Protein AF-A0A8C1H294-F1 (afdb_monomer)

Radius of gyration: 126.93 Å; Cα contacts (8 Å, |Δi|>4): 0; chains: 1; bounding box: 218×93×350 Å

pLDDT: mean 81.52, std 22.33, range [26.36, 98.56]

InterPro domains:
  IPR000533 Tropomyosin [PF00261] (114-330)
  IPR000533 Tropomyosin [PR00194] (131-148)
  IPR000533 Tropomyosin [PR00194] (167-187)
  IPR000533 Tropomyosin [PR00194] (192-220)
  IPR000533 Tropomyosin [PR00194] (222-245)
  IPR000533 Tropomyosin [PR00194] (278-303)
  IPR000533 Tropomyosin [PS00326] (279-287)

Structure (mmCIF, N/CA/C/O backbone):
data_AF-A0A8C1H294-F1
#
_entry.id   AF-A0A8C1H294-F1
#
loop_
_atom_site.group_PDB
_atom_site.id
_atom_site.type_symbol
_atom_site.label_atom_id
_atom_site.label_alt_id
_atom_site.label_comp_id
_atom_site.label_asym_id
_atom_site.label_entity_id
_atom_site.label_seq_id
_atom_site.pdbx_PDB_ins_code
_atom_site.Cartn_x
_atom_site.Cartn_y
_atom_site.Cartn_z
_atom_site.occupancy
_atom_site.B_iso_or_equiv
_atom_site.auth_seq_id
_atom_site.auth_comp_id
_atom_site.auth_asym_id
_atom_site.auth_atom_id
_atom_site.pdbx_PDB_model_num
ATOM 1 N N . MET A 1 1 ? 23.444 18.769 -118.247 1.00 39.78 1 MET A N 1
ATOM 2 C CA . MET A 1 1 ? 23.878 20.150 -117.943 1.00 39.78 1 MET A CA 1
ATOM 3 C C . MET A 1 1 ? 25.394 20.134 -118.098 1.00 39.78 1 MET A C 1
ATOM 5 O O . MET A 1 1 ? 26.025 19.395 -117.363 1.00 39.78 1 MET A O 1
ATOM 9 N N . ASN A 1 2 ? 25.958 20.568 -119.231 1.00 35.66 2 ASN A N 1
ATOM 10 C CA . ASN A 1 2 ? 26.174 21.970 -119.654 1.00 35.66 2 ASN A CA 1
ATOM 11 C C . ASN A 1 2 ? 27.020 22.736 -118.617 1.00 35.66 2 ASN A C 1
ATOM 13 O O . ASN A 1 2 ? 26.589 22.789 -117.473 1.00 35.66 2 ASN A O 1
ATOM 17 N N . ALA A 1 3 ? 28.141 23.400 -118.927 1.00 35.78 3 ALA A N 1
ATOM 18 C CA . ALA A 1 3 ? 28.995 23.477 -120.134 1.00 35.78 3 ALA A CA 1
ATOM 19 C C . ALA A 1 3 ? 30.398 24.014 -119.681 1.00 35.78 3 ALA A C 1
ATOM 21 O O . ALA A 1 3 ? 30.555 24.270 -118.491 1.00 35.78 3 ALA A O 1
ATOM 22 N N . SER A 1 4 ? 31.479 24.187 -120.460 1.00 37.22 4 SER A N 1
ATOM 23 C CA . SER A 1 4 ? 31.720 24.274 -121.917 1.00 37.22 4 SER A CA 1
ATOM 24 C C . SER A 1 4 ? 33.135 23.752 -122.283 1.00 37.22 4 SER A C 1
ATOM 26 O O . SER A 1 4 ? 33.908 23.379 -121.408 1.00 37.22 4 SER A O 1
ATOM 28 N N . VAL A 1 5 ? 33.498 23.792 -123.573 1.00 38.41 5 VAL A N 1
ATOM 29 C CA . VAL A 1 5 ? 34.863 23.614 -124.134 1.00 38.41 5 VAL A CA 1
ATOM 30 C C . VAL A 1 5 ? 35.252 24.910 -124.887 1.00 38.41 5 VAL A C 1
ATOM 32 O O . VAL A 1 5 ? 34.343 25.638 -125.298 1.00 38.41 5 VAL A O 1
ATOM 35 N N . PRO A 1 6 ? 36.546 25.244 -125.071 1.00 47.75 6 PRO A N 1
ATOM 36 C CA . PRO A 1 6 ? 37.102 25.295 -126.442 1.00 47.75 6 PRO A CA 1
ATOM 37 C C . PRO A 1 6 ? 38.498 24.628 -126.548 1.00 47.75 6 PRO A C 1
ATOM 39 O O . PRO A 1 6 ? 39.377 24.896 -125.740 1.00 47.75 6 PRO A O 1
ATOM 42 N N . ARG A 1 7 ? 38.665 23.645 -127.447 1.00 36.50 7 ARG A N 1
ATOM 43 C CA . ARG A 1 7 ? 39.269 23.748 -128.801 1.00 36.50 7 ARG A CA 1
ATOM 44 C C . ARG A 1 7 ? 40.770 24.069 -128.783 1.00 36.50 7 ARG A C 1
ATOM 46 O O . ARG A 1 7 ? 41.165 25.174 -128.441 1.00 36.50 7 ARG A O 1
ATOM 53 N N . ASP A 1 8 ? 41.630 23.082 -129.017 1.00 30.73 8 ASP A N 1
ATOM 54 C CA . ASP A 1 8 ? 41.978 22.488 -130.329 1.00 30.73 8 ASP A CA 1
ATOM 55 C C . ASP A 1 8 ? 42.815 23.408 -131.222 1.00 30.73 8 ASP A C 1
ATOM 57 O O . ASP A 1 8 ? 42.308 24.363 -131.808 1.00 30.73 8 ASP A O 1
ATOM 61 N N . CYS A 1 9 ? 44.075 23.020 -131.430 1.00 29.44 9 CYS A N 1
ATOM 62 C CA . CYS A 1 9 ? 44.795 23.323 -132.660 1.00 29.44 9 CYS A CA 1
ATOM 63 C C . CYS A 1 9 ? 45.804 22.200 -132.948 1.00 29.44 9 CYS A C 1
ATOM 65 O O . CYS A 1 9 ? 46.951 22.231 -132.511 1.00 29.44 9 CYS A O 1
ATOM 67 N N . CYS A 1 10 ? 45.344 21.175 -133.665 1.00 30.17 10 CYS A N 1
ATOM 68 C CA . CYS A 1 10 ? 46.183 20.124 -134.225 1.00 30.17 10 CYS A CA 1
ATOM 69 C C . CYS A 1 10 ? 45.911 20.073 -135.729 1.00 30.17 10 CYS A C 1
ATOM 71 O O . CYS A 1 10 ? 44.765 19.897 -136.139 1.00 30.17 10 CYS A O 1
ATOM 73 N N . SER A 1 11 ? 46.942 20.234 -136.558 1.00 29.58 11 SER A N 1
ATOM 74 C CA . SER A 1 11 ? 46.853 19.859 -137.969 1.00 29.58 11 SER A CA 1
ATOM 75 C C . SER A 1 11 ? 48.201 19.358 -138.474 1.00 29.58 11 SER A C 1
ATOM 77 O O . SER A 1 11 ? 49.202 20.071 -138.500 1.00 29.58 11 SER A O 1
ATOM 79 N N . THR A 1 12 ? 48.208 18.083 -138.840 1.00 32.59 12 THR A N 1
ATOM 80 C CA . THR A 1 12 ? 49.296 17.372 -139.498 1.00 32.59 12 THR A CA 1
ATOM 81 C C . THR A 1 12 ? 48.926 17.143 -140.961 1.00 32.59 12 THR A C 1
ATOM 83 O O . THR A 1 12 ? 47.833 16.675 -141.264 1.00 32.59 12 THR A O 1
ATOM 86 N N . ALA A 1 13 ? 49.859 17.426 -141.867 1.00 35.56 13 ALA A N 1
ATOM 87 C CA . ALA A 1 13 ? 49.899 16.899 -143.232 1.00 35.56 13 ALA A CA 1
ATOM 88 C C . ALA A 1 13 ? 51.368 17.007 -143.694 1.00 35.56 13 ALA A C 1
ATOM 90 O O . ALA A 1 13 ? 51.954 18.078 -143.598 1.00 35.56 13 ALA A O 1
ATOM 91 N N . THR A 1 14 ? 52.111 15.935 -144.001 1.00 31.23 14 THR A N 1
ATOM 92 C CA . THR A 1 14 ? 52.011 15.085 -145.211 1.00 31.23 14 THR A CA 1
ATOM 93 C C . THR A 1 14 ? 51.901 15.935 -146.486 1.00 31.23 14 THR A C 1
ATOM 95 O O . THR A 1 14 ? 50.998 16.748 -146.599 1.00 31.23 14 THR A O 1
ATOM 98 N N . VAL A 1 15 ? 52.753 15.789 -147.501 1.00 35.81 15 VAL A N 1
ATOM 99 C CA . VAL A 1 15 ? 53.085 14.526 -148.178 1.00 35.81 15 VAL A CA 1
ATOM 100 C C . VAL A 1 15 ? 54.525 14.530 -148.720 1.00 35.81 15 VAL A C 1
ATOM 102 O O . VAL A 1 15 ? 55.085 15.551 -149.100 1.00 35.81 15 VAL A O 1
ATOM 105 N N . SER A 1 16 ? 55.116 13.338 -148.752 1.00 29.33 16 SER A N 1
ATOM 106 C CA . SER A 1 16 ? 56.427 13.020 -149.326 1.00 29.33 16 SER A CA 1
ATOM 107 C C . SER A 1 16 ? 56.510 13.136 -150.860 1.00 29.33 16 SER A C 1
ATOM 109 O O . SER A 1 16 ? 55.492 13.067 -151.537 1.00 29.33 16 SER A O 1
ATOM 111 N N . LYS A 1 17 ? 57.744 12.961 -151.365 1.00 34.59 17 LYS A N 1
ATOM 112 C CA . LYS A 1 17 ? 58.112 12.253 -152.618 1.00 34.59 17 LYS A CA 1
ATOM 113 C C . LYS A 1 17 ? 58.322 13.093 -153.895 1.00 34.59 17 LYS A C 1
ATOM 115 O O . LYS A 1 17 ? 57.384 13.424 -154.602 1.00 34.59 17 LYS A O 1
ATOM 120 N N . SER A 1 18 ? 59.604 13.119 -154.290 1.00 33.53 18 SER A N 1
ATOM 121 C CA . SER A 1 18 ? 60.130 12.761 -155.629 1.00 33.53 18 SER A CA 1
ATOM 122 C C . SER A 1 18 ? 59.826 13.633 -156.861 1.00 33.53 18 SER A C 1
ATOM 124 O O . SER A 1 18 ? 58.728 14.138 -156.993 1.00 33.53 18 SER A O 1
ATOM 126 N N . ARG A 1 19 ? 60.686 13.708 -157.894 1.00 31.67 19 ARG A N 1
ATOM 127 C CA . ARG A 1 19 ? 62.125 13.375 -158.115 1.00 31.67 19 ARG A CA 1
ATOM 128 C C . ARG A 1 19 ? 62.386 13.645 -159.613 1.00 31.67 19 ARG A C 1
ATOM 130 O O . ARG A 1 19 ? 61.582 13.162 -160.402 1.00 31.67 19 ARG A O 1
ATOM 137 N N . LYS A 1 20 ? 63.555 14.201 -159.982 1.00 33.88 20 LYS A N 1
ATOM 138 C CA . LYS A 1 20 ? 63.962 14.552 -161.374 1.00 33.88 20 LYS A CA 1
ATOM 139 C C . LYS A 1 20 ? 63.138 15.735 -161.916 1.00 33.88 20 LYS A C 1
ATOM 141 O O . LYS A 1 20 ? 61.960 15.835 -161.613 1.00 33.88 20 LYS A O 1
ATOM 146 N N . ASP A 1 21 ? 63.728 16.764 -162.506 1.00 34.91 21 ASP A N 1
ATOM 147 C CA . ASP A 1 21 ? 64.564 16.818 -163.715 1.00 34.91 21 ASP A CA 1
ATOM 148 C C . ASP A 1 21 ? 65.593 17.971 -163.569 1.00 34.91 21 ASP A C 1
ATOM 150 O O . ASP A 1 21 ? 65.335 18.898 -162.807 1.00 34.91 21 ASP A O 1
ATOM 154 N N . TYR A 1 22 ? 66.780 18.018 -164.185 1.00 31.09 22 TYR A N 1
ATOM 155 C CA . TYR A 1 22 ? 67.424 17.253 -165.268 1.00 31.09 22 TYR A CA 1
ATOM 156 C C . TYR A 1 22 ? 68.968 17.409 -165.115 1.00 31.09 22 TYR A C 1
ATOM 158 O O . TYR A 1 22 ? 69.381 18.341 -164.438 1.00 31.09 22 TYR A O 1
ATOM 166 N N . GLU A 1 23 ? 69.778 16.524 -165.725 1.00 31.41 23 GLU A N 1
ATOM 167 C CA . GLU A 1 23 ? 71.089 16.783 -166.401 1.00 31.41 23 GLU A CA 1
ATOM 168 C C . GLU A 1 23 ? 72.178 17.738 -165.793 1.00 31.41 23 GLU A C 1
ATOM 170 O O . GLU A 1 23 ? 71.889 18.792 -165.252 1.00 31.41 23 GLU A O 1
ATOM 175 N N . GLN A 1 24 ? 73.504 17.536 -165.906 1.00 32.34 24 GLN A N 1
ATOM 176 C CA . GLN A 1 24 ? 74.365 16.510 -166.528 1.00 32.34 24 GLN A CA 1
ATOM 177 C C . GLN A 1 24 ? 75.837 16.738 -166.069 1.00 32.34 24 GLN A C 1
ATOM 179 O O . GLN A 1 24 ? 76.206 17.854 -165.736 1.00 32.34 24 GLN A O 1
ATOM 184 N N . CYS A 1 25 ? 76.688 15.704 -166.144 1.00 28.92 25 CYS A N 1
ATOM 185 C CA . CYS A 1 25 ? 78.164 15.761 -166.274 1.00 28.92 25 CYS A CA 1
ATOM 186 C C . CYS A 1 25 ? 79.063 16.570 -165.297 1.00 28.92 25 CYS A C 1
ATOM 188 O O . CYS A 1 25 ? 79.191 17.782 -165.369 1.00 28.92 25 CYS A O 1
ATOM 190 N N . LEU A 1 26 ? 79.902 15.804 -164.586 1.00 26.36 26 LEU A N 1
ATOM 191 C CA . LEU A 1 26 ? 81.376 15.806 -164.709 1.00 26.36 26 LEU A CA 1
ATOM 192 C C . LEU A 1 26 ? 82.181 17.130 -164.691 1.00 26.36 26 LEU A C 1
ATOM 194 O O . LEU A 1 26 ? 82.221 17.860 -165.673 1.00 26.36 26 LEU A O 1
ATOM 198 N N . ARG A 1 27 ? 83.114 17.133 -163.725 1.00 28.66 27 ARG A N 1
ATOM 199 C CA . ARG A 1 27 ? 84.502 17.641 -163.786 1.00 28.66 27 ARG A CA 1
ATOM 200 C C . ARG A 1 27 ? 84.770 19.148 -163.627 1.00 28.66 27 ARG A C 1
ATOM 202 O O . ARG A 1 27 ? 84.204 19.994 -164.296 1.00 28.66 27 ARG A O 1
ATOM 209 N N . ASP A 1 28 ? 85.810 19.360 -162.821 1.00 27.86 28 ASP A N 1
ATOM 210 C CA . ASP A 1 28 ? 86.835 20.402 -162.882 1.00 27.86 28 ASP A CA 1
ATOM 211 C C . ASP A 1 28 ? 86.513 21.879 -162.613 1.00 27.86 28 ASP A C 1
ATOM 213 O O . ASP A 1 28 ? 85.604 22.507 -163.140 1.00 27.86 28 ASP A O 1
ATOM 217 N N . SER A 1 29 ? 87.474 22.452 -161.884 1.00 27.33 29 SER A N 1
ATOM 218 C CA . SER A 1 29 ? 87.832 23.866 -161.796 1.00 27.33 29 SER A CA 1
ATOM 219 C C . SER A 1 29 ? 86.852 24.831 -161.124 1.00 27.33 29 SER A C 1
ATOM 221 O O . SER A 1 29 ? 85.808 25.218 -161.640 1.00 27.33 29 SER A O 1
ATOM 223 N N . LEU A 1 30 ? 87.346 25.388 -160.013 1.00 29.67 30 LEU A N 1
ATOM 224 C CA . LEU A 1 30 ? 87.143 26.799 -159.721 1.00 29.67 30 LEU A CA 1
ATOM 225 C C . LEU A 1 30 ? 87.381 27.632 -160.992 1.00 29.67 30 LEU A C 1
ATOM 227 O O . LEU A 1 30 ? 88.493 27.645 -161.516 1.00 29.67 30 LEU A O 1
ATOM 231 N N . THR A 1 31 ? 86.403 28.437 -161.393 1.00 33.22 31 THR A N 1
ATOM 232 C CA . THR A 1 31 ? 86.602 29.893 -161.490 1.00 33.22 31 THR A CA 1
ATOM 233 C C . THR A 1 31 ? 85.267 30.614 -161.641 1.00 33.22 31 THR A C 1
ATOM 235 O O . THR A 1 31 ? 84.535 30.415 -162.602 1.00 33.22 31 THR A O 1
ATOM 238 N N . CYS A 1 32 ? 84.983 31.523 -160.710 1.00 26.81 32 CYS A N 1
ATOM 239 C CA . CYS A 1 32 ? 84.040 32.613 -160.923 1.00 26.81 32 CYS A CA 1
ATOM 240 C C . CYS A 1 32 ? 84.706 33.894 -160.416 1.00 26.81 32 CYS A C 1
ATOM 242 O O . CYS A 1 32 ? 84.913 34.062 -159.215 1.00 26.81 32 CYS A O 1
ATOM 244 N N . LEU A 1 33 ? 85.107 34.758 -161.346 1.00 31.09 33 LEU A N 1
ATOM 245 C CA . LEU A 1 33 ? 85.762 36.037 -161.081 1.00 31.09 33 LEU A CA 1
ATOM 246 C C . LEU A 1 33 ? 85.491 36.967 -162.273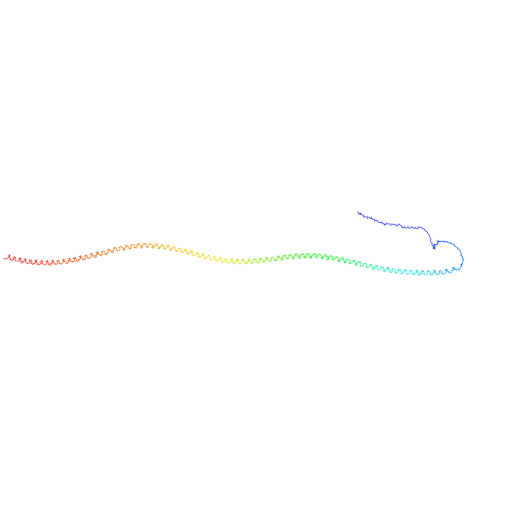 1.00 31.09 33 LEU A C 1
ATOM 248 O O . LEU A 1 33 ? 86.116 36.784 -163.312 1.00 31.09 33 LEU A O 1
ATOM 252 N N . SER A 1 34 ? 84.590 37.949 -162.133 1.00 32.88 34 SER A N 1
ATOM 253 C CA . SER A 1 34 ? 84.618 39.199 -162.926 1.00 32.88 34 SER A CA 1
ATOM 254 C C . SER A 1 34 ? 83.488 40.183 -162.594 1.00 32.88 34 SER A C 1
ATOM 256 O O . SER A 1 34 ? 82.312 39.882 -162.803 1.00 32.88 34 SER A O 1
ATOM 258 N N . SER A 1 35 ? 83.870 41.403 -162.213 1.00 30.33 35 SER A N 1
ATOM 259 C CA . SER A 1 35 ? 83.373 42.694 -162.741 1.00 30.33 35 SER A CA 1
ATOM 260 C C . SER A 1 35 ? 84.281 43.790 -162.151 1.00 30.33 35 SER A C 1
ATOM 262 O O . SER A 1 35 ? 84.343 43.913 -160.934 1.00 30.33 35 SER A O 1
ATOM 264 N N . SER A 1 36 ? 85.224 44.359 -162.919 1.00 32.94 36 SER A N 1
ATOM 265 C CA . SER A 1 36 ? 85.077 45.558 -163.790 1.00 32.94 36 SER A CA 1
ATOM 266 C C . SER A 1 36 ? 85.100 46.861 -162.963 1.00 32.94 36 SER A C 1
ATOM 268 O O . SER A 1 36 ? 84.433 46.932 -161.942 1.00 32.94 36 SER A O 1
ATOM 270 N N . VAL A 1 37 ? 85.886 47.903 -163.287 1.00 33.16 37 VAL A N 1
ATOM 271 C CA . VAL A 1 37 ? 85.869 48.743 -164.516 1.00 33.16 37 VAL A CA 1
ATOM 272 C C . VAL A 1 37 ? 87.281 49.287 -164.910 1.00 33.16 37 VAL A C 1
ATOM 274 O O . VAL A 1 37 ? 88.234 49.170 -164.149 1.00 33.16 37 VAL A O 1
ATOM 277 N N . TRP A 1 38 ? 87.389 49.822 -166.139 1.00 31.20 38 TRP A N 1
ATOM 278 C CA . TRP A 1 38 ? 88.545 50.374 -166.897 1.00 31.20 38 TRP A CA 1
ATOM 279 C C . TRP A 1 38 ? 89.007 51.800 -166.429 1.00 31.20 38 TRP A C 1
ATOM 281 O O . TRP A 1 38 ? 88.369 52.336 -165.529 1.00 31.20 38 TRP A O 1
ATOM 291 N N . PHE A 1 39 ? 90.061 52.501 -166.928 1.00 32.25 39 PHE A N 1
ATOM 292 C CA . PHE A 1 39 ? 90.493 52.773 -168.331 1.00 32.25 39 PHE A CA 1
ATOM 293 C C . PHE A 1 39 ? 91.888 53.493 -168.449 1.00 32.25 39 PHE A C 1
ATOM 295 O O . PHE A 1 39 ? 92.140 54.375 -167.638 1.00 32.25 39 PHE A O 1
ATOM 302 N N . ASP A 1 40 ? 92.721 53.129 -169.458 1.00 36.50 40 ASP A N 1
ATOM 303 C CA . ASP A 1 40 ? 93.867 53.814 -170.169 1.00 36.50 40 ASP A CA 1
ATOM 304 C C . ASP A 1 40 ? 94.988 54.628 -169.438 1.00 36.50 40 ASP A C 1
ATOM 306 O O . ASP A 1 40 ? 94.739 55.238 -168.410 1.00 36.50 40 ASP A O 1
ATOM 310 N N . HIS A 1 41 ? 96.265 54.781 -169.880 1.00 35.31 41 HIS A N 1
ATOM 311 C CA . HIS A 1 41 ? 97.146 54.400 -171.038 1.00 35.31 41 HIS A CA 1
ATOM 312 C C . HIS A 1 41 ? 98.645 54.745 -170.632 1.00 35.31 41 HIS A C 1
ATOM 314 O O . HIS A 1 41 ? 98.816 55.327 -169.562 1.00 35.31 41 HIS A O 1
ATOM 320 N N . PRO A 1 42 ? 99.741 54.615 -171.438 1.00 52.09 42 PRO A N 1
ATOM 321 C CA . PRO A 1 42 ? 100.353 53.453 -172.121 1.00 52.09 42 PRO A CA 1
ATOM 322 C C . PRO A 1 42 ? 101.891 53.215 -171.839 1.00 52.09 42 PRO A C 1
ATOM 324 O O . PRO A 1 42 ? 102.615 54.147 -171.502 1.00 52.09 42 PRO A O 1
ATOM 327 N N . PHE A 1 43 ? 102.414 52.002 -172.151 1.00 35.53 43 PHE A N 1
ATOM 328 C CA . PHE A 1 43 ? 103.853 51.665 -172.452 1.00 35.53 43 PHE A CA 1
ATOM 329 C C . PHE A 1 43 ? 104.919 51.794 -171.298 1.00 35.53 43 PHE A C 1
ATOM 331 O O . PHE A 1 43 ? 104.592 52.312 -170.242 1.00 35.53 43 PHE A O 1
ATOM 338 N N . THR A 1 44 ? 106.192 51.302 -171.315 1.00 48.56 44 THR A N 1
ATOM 339 C CA . THR A 1 44 ? 107.026 50.436 -172.221 1.00 48.56 44 THR A CA 1
ATOM 340 C C . THR A 1 44 ? 108.227 49.741 -171.495 1.00 48.56 44 THR A C 1
ATOM 342 O O . THR A 1 44 ? 108.677 50.228 -170.468 1.00 48.56 44 THR A O 1
ATOM 345 N N . ASN A 1 45 ? 108.814 48.697 -172.123 1.00 45.09 45 ASN A N 1
ATOM 346 C CA . ASN A 1 45 ? 110.203 48.144 -172.039 1.00 45.09 45 ASN A CA 1
ATOM 347 C C . ASN A 1 45 ? 110.867 47.657 -170.716 1.00 45.09 45 ASN A C 1
ATOM 349 O O . ASN A 1 45 ? 111.318 48.466 -169.916 1.00 45.09 45 ASN A O 1
ATOM 353 N N . ALA A 1 46 ? 111.122 46.331 -170.633 1.00 41.44 46 ALA A N 1
ATOM 354 C CA . ALA A 1 46 ? 112.403 45.644 -170.291 1.00 41.44 46 ALA A CA 1
ATOM 355 C C . ALA A 1 46 ? 112.152 44.220 -169.727 1.00 41.44 46 ALA A C 1
ATOM 357 O O . ALA A 1 46 ? 111.459 44.066 -168.726 1.00 41.44 46 ALA A O 1
ATOM 358 N N . ALA A 1 47 ? 112.724 43.163 -170.327 1.00 51.53 47 ALA A N 1
ATOM 359 C CA . ALA A 1 47 ? 112.409 41.771 -169.964 1.00 51.53 47 ALA A CA 1
ATOM 360 C C . ALA A 1 47 ? 113.650 40.874 -169.757 1.00 51.53 47 ALA A C 1
ATOM 362 O O . ALA A 1 47 ? 114.136 40.275 -170.714 1.00 51.53 47 ALA A O 1
ATOM 363 N N . MET A 1 48 ? 114.129 40.719 -168.509 1.00 49.50 48 MET A N 1
ATOM 364 C CA . MET A 1 48 ? 115.066 39.625 -168.157 1.00 49.50 48 MET A CA 1
ATOM 365 C C . MET A 1 48 ? 115.123 39.175 -166.673 1.00 49.50 48 MET A C 1
ATOM 367 O O . MET A 1 48 ? 116.027 38.427 -166.319 1.00 49.50 48 MET A O 1
ATOM 371 N N . ASP A 1 49 ? 114.174 39.552 -165.802 1.00 51.47 49 ASP A N 1
ATOM 372 C CA . ASP A 1 49 ? 114.274 39.276 -164.341 1.00 51.47 49 ASP A CA 1
ATOM 373 C C . ASP A 1 49 ? 113.230 38.280 -163.772 1.00 51.47 49 ASP A C 1
ATOM 375 O O . ASP A 1 49 ? 113.272 37.877 -162.609 1.00 51.47 49 ASP A O 1
ATOM 379 N N . ALA A 1 50 ? 112.260 37.845 -164.582 1.00 54.12 50 ALA A N 1
ATOM 380 C CA . ALA A 1 50 ? 111.056 37.163 -164.085 1.00 54.12 50 ALA A CA 1
ATOM 381 C C . ALA A 1 50 ? 111.243 35.689 -163.653 1.00 54.12 50 ALA A C 1
ATOM 383 O O . ALA A 1 50 ? 110.388 35.140 -162.955 1.00 54.12 50 ALA A O 1
ATOM 384 N N . ILE A 1 51 ? 112.324 35.017 -164.068 1.00 54.88 51 ILE A N 1
ATOM 385 C CA . ILE A 1 51 ? 112.419 33.545 -163.987 1.00 54.88 51 ILE A CA 1
ATOM 386 C C . ILE A 1 51 ? 112.880 33.046 -162.603 1.00 54.88 51 ILE A C 1
ATOM 388 O O . ILE A 1 51 ? 112.366 32.033 -162.126 1.00 54.88 51 ILE A O 1
ATOM 392 N N . LYS A 1 52 ? 113.772 33.761 -161.899 1.00 55.03 52 LYS A N 1
ATOM 393 C CA . LYS A 1 52 ? 114.296 33.308 -160.589 1.00 55.03 52 LYS A CA 1
ATOM 394 C C . LYS A 1 52 ? 113.231 33.233 -159.485 1.00 55.03 52 LYS A C 1
ATOM 396 O O . LYS A 1 52 ? 113.272 32.310 -158.673 1.00 55.03 52 LYS A O 1
ATOM 401 N N . LYS A 1 53 ? 112.251 34.147 -159.467 1.00 60.69 53 LYS A N 1
ATOM 402 C CA . LYS A 1 53 ? 111.229 34.212 -158.399 1.00 60.69 53 LYS A CA 1
ATOM 403 C C . LYS A 1 53 ? 110.288 32.998 -158.354 1.00 60.69 53 LYS A C 1
ATOM 405 O O . LYS A 1 53 ? 109.829 32.639 -157.274 1.00 60.69 53 LYS A O 1
ATOM 410 N N . LYS A 1 54 ? 110.027 32.322 -159.483 1.00 59.75 54 LYS A N 1
ATOM 411 C CA . LYS A 1 54 ? 109.117 31.157 -159.515 1.00 59.75 54 LYS A CA 1
ATOM 412 C C . LYS A 1 54 ? 109.663 29.920 -158.791 1.00 59.75 54 LYS A C 1
ATOM 414 O O . LYS A 1 54 ? 108.874 29.154 -158.249 1.00 59.75 54 LYS A O 1
ATOM 419 N N . MET A 1 55 ? 110.982 29.721 -158.755 1.00 57.66 55 MET A N 1
ATOM 420 C CA . MET A 1 55 ? 111.563 28.507 -158.164 1.00 57.66 55 MET A CA 1
ATOM 421 C C . MET A 1 55 ? 111.649 28.564 -156.629 1.00 57.66 55 MET A C 1
ATOM 423 O O . MET A 1 55 ? 111.596 27.524 -155.981 1.00 57.66 55 MET A O 1
ATOM 427 N N . GLN A 1 56 ? 111.718 29.766 -156.039 1.00 57.88 56 GLN A N 1
ATOM 428 C CA . GLN A 1 56 ? 111.601 29.940 -154.584 1.00 57.88 56 GLN A CA 1
ATOM 429 C C . GLN A 1 56 ? 110.164 29.731 -154.085 1.00 57.88 56 GLN A C 1
ATOM 431 O O . GLN A 1 56 ? 109.991 29.090 -153.052 1.00 57.88 56 GLN A O 1
ATOM 436 N N . MET A 1 57 ? 109.149 30.188 -154.835 1.00 64.94 57 MET A N 1
ATOM 437 C CA . MET A 1 57 ? 107.729 29.971 -154.498 1.00 64.94 57 MET A CA 1
ATOM 438 C C . MET A 1 57 ? 107.407 28.483 -154.295 1.00 64.94 57 MET A C 1
ATOM 440 O O . MET A 1 57 ? 106.935 28.103 -153.233 1.00 64.94 57 MET A O 1
ATOM 444 N N . LEU A 1 58 ? 107.763 27.620 -155.254 1.00 60.91 58 LEU A N 1
ATOM 445 C CA . LEU A 1 58 ? 107.437 26.187 -155.186 1.00 60.91 58 LEU A CA 1
ATOM 446 C C . LEU A 1 58 ? 108.103 25.435 -154.020 1.00 60.91 58 LEU A C 1
ATOM 448 O O . LEU A 1 58 ? 107.567 24.424 -153.565 1.00 60.91 58 LEU A O 1
ATOM 452 N N . LYS A 1 59 ? 109.265 25.893 -153.530 1.00 62.84 59 LYS A N 1
ATOM 453 C CA . LYS A 1 59 ? 109.892 25.292 -152.340 1.00 62.84 59 LYS A CA 1
ATOM 454 C C . LYS A 1 59 ? 109.147 25.705 -151.070 1.00 62.84 59 LYS A C 1
ATOM 456 O O . LYS A 1 59 ? 108.848 24.842 -150.249 1.00 62.84 59 LYS A O 1
ATOM 461 N N . LEU A 1 60 ? 108.782 26.987 -150.981 1.00 73.88 60 LEU A N 1
ATOM 462 C CA . LEU A 1 60 ? 107.963 27.536 -149.902 1.00 73.88 60 LEU A CA 1
ATOM 463 C C . LEU A 1 60 ? 106.583 26.856 -149.844 1.00 73.88 60 LEU A C 1
ATOM 465 O O . LEU A 1 60 ? 106.115 26.511 -148.767 1.00 73.88 60 LEU A O 1
ATOM 469 N N . ASP A 1 61 ? 105.956 26.601 -150.996 1.00 69.50 61 ASP A N 1
ATOM 470 C CA . ASP A 1 61 ? 104.660 25.915 -151.082 1.00 69.50 61 ASP A CA 1
ATOM 471 C C . ASP A 1 61 ? 104.726 24.460 -150.584 1.00 69.50 61 ASP A C 1
ATOM 473 O O . ASP A 1 61 ? 103.779 23.987 -149.957 1.00 69.50 61 ASP A O 1
ATOM 477 N N . LYS A 1 62 ? 105.843 23.749 -150.811 1.00 67.06 62 LYS A N 1
ATOM 478 C CA . LYS A 1 62 ? 106.037 22.389 -150.278 1.00 67.06 62 LYS A CA 1
ATOM 479 C C . LYS A 1 62 ? 106.25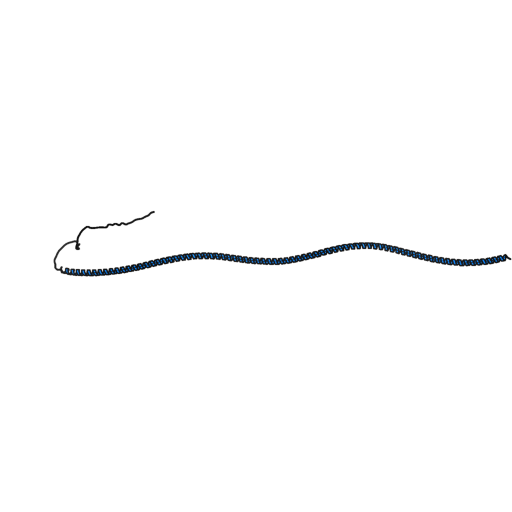8 22.392 -148.763 1.00 67.06 62 LYS A C 1
ATOM 481 O O . LYS A 1 62 ? 105.707 21.533 -148.082 1.00 67.06 62 LYS A O 1
ATOM 486 N N . GLU A 1 63 ? 107.056 23.326 -148.252 1.00 68.69 63 GLU A N 1
ATOM 487 C CA . GLU A 1 63 ? 107.312 23.475 -146.811 1.00 68.69 63 GLU A CA 1
ATOM 488 C C . GLU A 1 63 ? 106.002 23.851 -146.086 1.00 68.69 63 GLU A C 1
ATOM 490 O O . GLU A 1 63 ? 105.558 23.103 -145.220 1.00 68.69 63 GLU A O 1
ATOM 495 N N . ASN A 1 64 ? 105.256 24.845 -146.587 1.00 73.00 64 ASN A N 1
ATOM 496 C CA . ASN A 1 64 ? 103.911 25.199 -146.103 1.00 73.00 64 ASN A CA 1
ATOM 497 C C . ASN A 1 64 ? 102.891 24.039 -146.148 1.00 73.00 64 ASN A C 1
ATOM 499 O O . ASN A 1 64 ? 101.932 24.027 -145.374 1.00 73.00 64 ASN A O 1
ATOM 503 N N . ALA A 1 65 ? 103.028 23.094 -147.086 1.00 73.81 65 ALA A N 1
ATOM 504 C CA . ALA A 1 65 ? 102.144 21.932 -147.182 1.00 73.81 65 ALA A CA 1
ATOM 505 C C . ALA A 1 65 ? 102.484 20.842 -146.151 1.00 73.81 65 ALA A C 1
ATOM 507 O O . ALA A 1 65 ? 101.571 20.179 -145.661 1.00 73.81 65 ALA A O 1
ATOM 508 N N . LEU A 1 66 ? 103.768 20.672 -145.814 1.00 69.19 66 LEU A N 1
ATOM 509 C CA . LEU A 1 66 ? 104.213 19.759 -144.759 1.00 69.19 66 LEU A CA 1
ATOM 510 C C . LEU A 1 66 ? 103.887 20.321 -143.373 1.00 69.19 66 LEU A C 1
ATOM 512 O O . LEU A 1 66 ? 103.263 19.614 -142.589 1.00 69.19 66 LEU A O 1
ATOM 516 N N . ASP A 1 67 ? 104.159 21.605 -143.128 1.00 73.94 67 ASP A N 1
ATOM 517 C CA . ASP A 1 67 ? 103.793 22.275 -141.873 1.00 73.94 67 ASP A CA 1
ATOM 518 C C . ASP A 1 67 ? 102.277 22.188 -141.622 1.00 73.94 67 ASP A C 1
ATOM 520 O O . ASP A 1 67 ? 101.836 21.902 -140.512 1.00 73.94 67 ASP A O 1
ATOM 524 N N . ARG A 1 68 ? 101.447 22.341 -142.667 1.00 74.94 68 ARG A N 1
ATOM 525 C CA . ARG A 1 68 ? 99.989 22.127 -142.572 1.00 74.94 68 ARG A CA 1
ATOM 526 C C . ARG A 1 68 ? 99.591 20.681 -142.274 1.00 74.94 68 ARG A C 1
ATOM 528 O O . ARG A 1 68 ? 98.556 20.481 -141.644 1.00 74.94 68 ARG A O 1
ATOM 535 N N . ALA A 1 69 ? 100.353 19.693 -142.738 1.00 73.31 69 ALA A N 1
ATOM 536 C CA . ALA A 1 69 ? 100.081 18.287 -142.458 1.00 73.31 69 ALA A CA 1
ATOM 537 C C . ALA A 1 69 ? 100.464 17.923 -141.014 1.00 73.31 69 ALA A C 1
ATOM 539 O O . ALA A 1 69 ? 99.662 17.305 -140.318 1.00 73.31 69 ALA A O 1
ATOM 540 N N . GLU A 1 70 ? 101.626 18.375 -140.535 1.00 74.69 70 GLU A N 1
ATOM 541 C CA . GLU A 1 70 ? 102.055 18.190 -139.142 1.00 74.69 70 GLU A CA 1
ATOM 542 C C . GLU A 1 70 ? 101.137 18.940 -138.164 1.00 74.69 70 GLU A C 1
ATOM 544 O O . GLU A 1 70 ? 100.719 18.372 -137.154 1.00 74.69 70 GLU A O 1
ATOM 549 N N . GLN A 1 71 ? 100.723 20.169 -138.501 1.00 78.56 71 GLN A N 1
ATOM 550 C CA . GLN A 1 71 ? 99.711 20.918 -137.750 1.00 78.56 71 GLN A CA 1
ATOM 551 C C . GLN A 1 71 ? 98.382 20.145 -137.681 1.00 78.56 71 GLN A C 1
ATOM 553 O O . GLN A 1 71 ? 97.798 20.029 -136.606 1.00 78.56 71 GLN A O 1
ATOM 558 N N . ALA A 1 72 ? 97.927 19.555 -138.793 1.00 75.50 72 ALA A N 1
ATOM 559 C CA . ALA A 1 72 ? 96.694 18.768 -138.828 1.00 75.50 72 ALA A CA 1
ATOM 560 C C . ALA A 1 72 ? 96.789 17.445 -138.043 1.00 75.50 72 ALA A C 1
ATOM 562 O O . ALA A 1 72 ? 95.805 17.045 -137.420 1.00 75.50 72 ALA A O 1
ATOM 563 N N . GLU A 1 73 ? 97.944 16.767 -138.023 1.00 77.12 73 GLU A N 1
ATOM 564 C CA . GLU A 1 73 ? 98.150 15.596 -137.157 1.00 77.12 73 GLU A CA 1
ATOM 565 C C . GLU A 1 73 ? 98.215 15.978 -135.672 1.00 77.12 73 GLU A C 1
ATOM 567 O O . GLU A 1 73 ? 97.630 15.279 -134.839 1.00 77.12 73 GLU A O 1
ATOM 572 N N . ALA A 1 74 ? 98.851 17.102 -135.330 1.00 79.75 74 ALA A N 1
ATOM 573 C CA . ALA A 1 74 ? 98.874 17.632 -133.968 1.00 79.75 74 ALA A CA 1
ATOM 574 C C . ALA A 1 74 ? 97.467 18.030 -133.486 1.00 79.75 74 ALA A C 1
ATOM 576 O O . ALA A 1 74 ? 97.057 17.632 -132.392 1.00 79.75 74 ALA A O 1
ATOM 577 N N . ASP A 1 75 ? 96.695 18.734 -134.319 1.00 79.25 75 ASP A N 1
ATOM 578 C CA . ASP A 1 75 ? 95.312 19.126 -134.026 1.00 79.25 75 ASP A CA 1
ATOM 579 C C . ASP A 1 75 ? 94.387 17.906 -133.915 1.00 79.25 75 ASP A C 1
ATOM 581 O O . ASP A 1 75 ? 93.556 17.846 -133.004 1.00 79.25 75 ASP A O 1
ATOM 585 N N . LYS A 1 76 ? 94.562 16.898 -134.786 1.00 80.00 76 LYS A N 1
ATOM 586 C CA . LYS A 1 76 ? 93.847 15.616 -134.705 1.00 80.00 76 LYS A CA 1
ATOM 587 C C . LYS A 1 76 ? 94.163 14.897 -133.396 1.00 80.00 76 LYS A C 1
ATOM 589 O O . LYS A 1 76 ? 93.237 14.507 -132.693 1.00 80.00 76 LYS A O 1
ATOM 594 N N . LYS A 1 77 ? 95.439 14.743 -133.038 1.00 80.50 77 LYS A N 1
ATOM 595 C CA . LYS A 1 77 ? 95.844 14.072 -131.795 1.00 80.50 77 LYS A CA 1
ATOM 596 C C . LYS A 1 77 ? 95.327 14.821 -130.564 1.00 80.50 77 LYS A C 1
ATOM 598 O O . LYS A 1 77 ? 94.751 14.211 -129.669 1.00 80.50 77 LYS A O 1
ATOM 603 N N . GLY A 1 78 ? 95.416 16.151 -130.567 1.00 80.56 78 GLY A N 1
ATOM 604 C CA . GLY A 1 78 ? 94.821 16.997 -129.534 1.00 80.56 78 GLY A CA 1
ATOM 605 C C . GLY A 1 78 ? 93.289 16.931 -129.492 1.00 80.56 78 GLY A C 1
ATOM 606 O O . GLY A 1 78 ? 92.701 17.168 -128.441 1.00 80.56 78 GLY A O 1
ATOM 607 N N . ALA A 1 79 ? 92.605 16.624 -130.597 1.00 78.81 79 ALA A N 1
ATOM 608 C CA . ALA A 1 79 ? 91.166 16.348 -130.612 1.00 78.81 79 ALA A CA 1
ATOM 609 C C . ALA A 1 79 ? 90.833 14.937 -130.094 1.00 78.81 79 ALA A C 1
ATOM 611 O O . ALA A 1 79 ? 89.890 14.797 -129.323 1.00 78.81 79 ALA A O 1
ATOM 612 N N . GLU A 1 80 ? 91.620 13.915 -130.442 1.00 78.75 80 GLU A N 1
ATOM 613 C CA . GLU A 1 80 ? 91.467 12.545 -129.931 1.00 78.75 80 GLU A CA 1
ATOM 614 C C . GLU A 1 80 ? 91.701 12.471 -128.417 1.00 78.75 80 GLU A C 1
ATOM 616 O O . GLU A 1 80 ? 90.917 11.844 -127.710 1.00 78.75 80 GLU A O 1
ATOM 621 N N . ASP A 1 81 ? 92.726 13.148 -127.897 1.00 83.44 81 ASP A N 1
ATOM 622 C CA . ASP A 1 81 ? 92.996 13.179 -126.457 1.00 83.44 81 ASP A CA 1
ATOM 623 C C . ASP A 1 81 ? 91.931 13.997 -125.696 1.00 83.44 81 ASP A C 1
ATOM 625 O O . ASP A 1 81 ? 91.510 13.590 -124.614 1.00 83.44 81 ASP A O 1
ATOM 629 N N . ARG A 1 82 ? 91.381 15.068 -126.298 1.00 82.06 82 ARG A N 1
ATOM 630 C CA . ARG A 1 82 ? 90.178 15.751 -125.774 1.00 82.06 82 ARG A CA 1
ATOM 631 C C . ARG A 1 82 ? 88.928 14.863 -125.808 1.00 82.06 82 ARG A C 1
ATOM 633 O O . ARG A 1 82 ? 88.142 14.934 -124.871 1.00 82.06 82 ARG A O 1
ATOM 640 N N . SER A 1 83 ? 88.740 14.034 -126.840 1.00 83.00 83 SER A N 1
ATOM 641 C CA . SER A 1 83 ? 87.611 13.089 -126.917 1.00 83.00 83 SER A CA 1
ATOM 642 C C . SER A 1 83 ? 87.697 12.052 -125.805 1.00 83.00 83 SER A C 1
ATOM 644 O O . SER A 1 83 ? 86.743 11.902 -125.053 1.00 83.00 83 SER A O 1
ATOM 646 N N . LYS A 1 84 ? 88.866 11.421 -125.623 1.00 85.00 84 LYS A N 1
ATOM 647 C CA . LYS A 1 84 ? 89.099 10.460 -124.532 1.00 85.00 84 LYS A CA 1
ATOM 648 C C . LYS A 1 84 ? 88.861 11.087 -123.164 1.00 85.00 84 LYS A C 1
ATOM 650 O O . LYS A 1 84 ? 88.191 10.488 -122.338 1.00 85.00 84 LYS A O 1
ATOM 655 N N . GLN A 1 85 ? 89.359 12.303 -122.938 1.00 85.88 85 GLN A N 1
ATOM 656 C CA . GLN A 1 85 ? 89.171 12.978 -121.657 1.00 85.88 85 GLN A CA 1
ATOM 657 C C . GLN A 1 85 ? 87.692 13.310 -121.391 1.00 85.88 85 GLN A C 1
ATOM 659 O O . GLN A 1 85 ? 87.227 13.137 -120.270 1.00 85.88 85 GLN A O 1
ATOM 664 N N . LEU A 1 86 ? 86.927 13.691 -122.422 1.00 80.56 86 LEU A N 1
ATOM 665 C CA . LEU A 1 86 ? 85.472 13.862 -122.323 1.00 80.56 86 LEU A CA 1
ATOM 666 C C . LEU A 1 86 ? 84.720 12.531 -122.147 1.00 80.56 86 LEU A C 1
ATOM 668 O O . LEU A 1 86 ? 83.709 12.502 -121.452 1.00 80.56 86 LEU A O 1
ATOM 672 N N . GLU A 1 87 ? 85.189 11.435 -122.744 1.00 80.50 87 GLU A N 1
ATOM 673 C CA . GLU A 1 87 ? 84.639 10.086 -122.552 1.00 80.50 87 GLU A CA 1
ATOM 674 C C . GLU A 1 87 ? 84.885 9.582 -121.118 1.00 80.50 87 GLU A C 1
ATOM 676 O O . GLU A 1 87 ? 83.946 9.121 -120.466 1.00 80.50 87 GLU A O 1
ATOM 681 N N . ASP A 1 88 ? 86.099 9.753 -120.586 1.00 86.38 88 ASP A N 1
ATOM 682 C CA . ASP A 1 88 ? 86.450 9.440 -119.196 1.00 86.38 88 ASP A CA 1
ATOM 683 C C . ASP A 1 88 ? 85.654 10.308 -118.202 1.00 86.38 88 ASP A C 1
ATOM 685 O O . ASP A 1 88 ? 85.105 9.786 -117.226 1.00 86.38 88 ASP A O 1
ATOM 689 N N . ASP A 1 89 ? 85.512 11.614 -118.466 1.00 85.56 89 ASP A N 1
ATOM 690 C CA . ASP A 1 89 ? 84.687 12.522 -117.658 1.00 85.56 89 ASP A CA 1
ATOM 691 C C . ASP A 1 89 ? 83.195 12.147 -117.720 1.00 85.56 89 ASP A C 1
ATOM 693 O O . ASP A 1 89 ? 82.512 12.173 -116.693 1.00 85.56 89 ASP A O 1
ATOM 697 N N . LEU A 1 90 ? 82.674 11.735 -118.883 1.00 84.31 90 LEU A N 1
ATOM 698 C CA . LEU A 1 90 ? 81.301 11.233 -119.023 1.00 84.31 90 LEU A CA 1
ATOM 699 C C . LEU A 1 90 ? 81.086 9.941 -118.227 1.00 84.31 90 LEU A C 1
ATOM 701 O O . LEU A 1 90 ? 80.074 9.821 -117.535 1.00 84.31 90 LEU A O 1
ATOM 705 N N . VAL A 1 91 ? 82.029 8.996 -118.263 1.00 88.06 91 VAL A N 1
ATOM 706 C CA . VAL A 1 91 ? 81.972 7.765 -117.455 1.00 88.06 91 VAL A CA 1
ATOM 707 C C . VAL A 1 91 ? 82.059 8.090 -115.958 1.00 88.06 91 VAL A C 1
ATOM 709 O O . VAL A 1 91 ? 81.304 7.531 -115.155 1.00 88.06 91 VAL A O 1
ATOM 712 N N . ALA A 1 92 ? 82.917 9.033 -115.560 1.00 88.44 92 ALA A N 1
ATOM 713 C CA . ALA A 1 92 ? 83.027 9.491 -114.178 1.00 88.44 92 ALA A CA 1
ATOM 714 C C . ALA A 1 92 ? 81.747 10.196 -113.691 1.00 88.44 92 ALA A C 1
ATOM 716 O O . ALA A 1 92 ? 81.311 9.961 -112.560 1.00 88.44 92 ALA A O 1
ATOM 717 N N . LEU A 1 93 ? 81.115 11.017 -114.535 1.00 85.19 93 LEU A N 1
ATOM 718 C CA . LEU A 1 93 ? 79.836 11.671 -114.248 1.00 85.19 93 LEU A CA 1
ATOM 719 C C . LEU A 1 93 ? 78.681 10.668 -114.187 1.00 85.19 93 LEU A C 1
ATOM 721 O O . LEU A 1 93 ? 77.893 10.740 -113.251 1.00 85.19 93 LEU A O 1
ATOM 725 N N . GLN A 1 94 ? 78.608 9.688 -115.092 1.00 86.19 94 GLN A N 1
ATOM 726 C CA . GLN A 1 94 ? 77.614 8.609 -115.020 1.00 86.19 94 GLN A CA 1
ATOM 727 C C . GLN A 1 94 ? 77.772 7.765 -113.748 1.00 86.19 94 GLN A C 1
ATOM 729 O O . GLN A 1 94 ? 76.777 7.380 -113.136 1.00 86.19 94 GLN A O 1
ATOM 734 N N . LYS A 1 95 ? 79.009 7.497 -113.310 1.00 90.75 95 LYS A N 1
ATOM 735 C CA . LYS A 1 95 ? 79.263 6.789 -112.047 1.00 90.75 95 LYS A CA 1
ATOM 736 C C . LYS A 1 95 ? 78.856 7.621 -110.826 1.00 90.75 95 LYS A C 1
ATOM 738 O O . LYS A 1 95 ? 78.304 7.061 -109.884 1.00 90.75 95 LYS A O 1
ATOM 743 N N . LYS A 1 96 ? 79.101 8.938 -110.841 1.00 89.75 96 LYS A N 1
ATOM 744 C CA . LYS A 1 96 ? 78.629 9.859 -109.792 1.00 89.75 96 LYS A CA 1
ATOM 745 C C . LYS A 1 96 ? 77.105 9.957 -109.767 1.00 89.75 96 LYS A C 1
ATOM 747 O O . LYS A 1 96 ? 76.544 9.880 -108.685 1.00 89.75 96 LYS A O 1
ATOM 752 N N . LEU A 1 97 ? 76.459 10.053 -110.932 1.00 89.19 97 LEU A N 1
ATOM 753 C CA . LEU A 1 97 ? 75.001 10.084 -111.057 1.00 89.19 97 LEU A CA 1
ATOM 754 C C . LEU A 1 97 ? 74.379 8.839 -110.415 1.00 89.19 97 LEU A C 1
ATOM 756 O O . LEU A 1 97 ? 73.570 8.983 -109.507 1.00 89.19 97 LEU A O 1
ATOM 760 N N . LYS A 1 98 ? 74.856 7.642 -110.779 1.00 89.25 98 LYS A N 1
ATOM 761 C CA . LYS A 1 98 ? 74.404 6.384 -110.163 1.00 89.25 98 LYS A CA 1
ATOM 762 C C . LYS A 1 98 ? 74.633 6.335 -108.656 1.00 89.25 98 LYS A C 1
ATOM 764 O O . LYS A 1 98 ? 73.749 5.914 -107.930 1.00 89.25 98 LYS A O 1
ATOM 769 N N . ALA A 1 99 ? 75.781 6.810 -108.170 1.00 89.12 99 ALA A N 1
ATOM 770 C CA . ALA A 1 99 ? 76.025 6.886 -106.730 1.00 89.12 99 ALA A CA 1
ATOM 771 C C . ALA A 1 99 ? 75.038 7.838 -106.024 1.00 89.12 99 ALA A C 1
ATOM 773 O O . ALA A 1 99 ? 74.555 7.511 -104.946 1.00 89.12 99 ALA A O 1
ATOM 774 N N . THR A 1 100 ? 74.691 8.975 -106.640 1.00 86.25 100 THR A N 1
ATOM 775 C CA . THR A 1 100 ? 73.679 9.897 -106.098 1.00 86.25 100 THR A CA 1
ATOM 776 C C . THR A 1 100 ? 72.244 9.380 -106.234 1.00 86.25 100 THR A C 1
ATOM 778 O O . THR A 1 100 ? 71.422 9.697 -105.384 1.00 86.25 100 THR A O 1
ATOM 781 N N . GLU A 1 101 ? 71.940 8.564 -107.248 1.00 87.31 101 GLU A N 1
ATOM 782 C CA . GLU A 1 101 ? 70.667 7.839 -107.383 1.00 87.31 101 GLU A CA 1
ATOM 783 C C . GLU A 1 101 ? 70.553 6.772 -106.277 1.00 87.31 101 GLU A C 1
ATOM 785 O O . GLU A 1 101 ? 69.605 6.799 -105.498 1.00 87.31 101 GLU A O 1
ATOM 790 N N . ASP A 1 102 ? 71.586 5.938 -106.098 1.00 90.88 102 ASP A N 1
ATOM 791 C CA . ASP A 1 102 ? 71.687 4.941 -105.021 1.00 90.88 102 ASP A CA 1
ATOM 792 C C . ASP A 1 102 ? 71.649 5.568 -103.609 1.00 90.88 102 ASP A C 1
ATOM 794 O O . ASP A 1 102 ? 71.327 4.887 -102.633 1.00 90.88 102 ASP A O 1
ATOM 798 N N . GLU A 1 103 ? 72.086 6.819 -103.441 1.00 89.75 103 GLU A N 1
ATOM 799 C CA . GLU A 1 103 ? 71.970 7.574 -102.185 1.00 89.75 103 GLU A CA 1
ATOM 800 C C . GLU A 1 103 ? 70.565 8.159 -102.013 1.00 89.75 103 GLU A C 1
ATOM 802 O O . GLU A 1 103 ? 69.992 8.046 -100.929 1.00 89.75 103 GLU A O 1
ATOM 807 N N . LEU A 1 104 ? 69.983 8.731 -103.071 1.00 89.44 104 LEU A N 1
ATOM 808 C CA . LEU A 1 104 ? 68.621 9.265 -103.065 1.00 89.44 104 LEU A CA 1
ATOM 809 C C . LEU A 1 104 ? 67.595 8.175 -102.736 1.00 89.44 104 LEU A C 1
ATOM 811 O O . LEU A 1 104 ? 66.727 8.408 -101.895 1.00 89.44 104 LEU A O 1
ATOM 815 N N . ASP A 1 105 ? 67.728 6.986 -103.326 1.00 92.62 105 ASP A N 1
ATOM 816 C CA . ASP A 1 105 ? 66.851 5.849 -103.050 1.00 92.62 105 ASP A CA 1
ATOM 817 C C . ASP A 1 105 ? 66.933 5.443 -101.572 1.00 92.62 105 ASP A C 1
ATOM 819 O O . ASP A 1 105 ? 65.899 5.410 -100.899 1.00 92.62 105 ASP A O 1
ATOM 823 N N . LYS A 1 106 ? 68.146 5.277 -101.017 1.00 92.75 106 LYS A N 1
ATOM 824 C CA . LYS A 1 106 ? 68.363 4.978 -99.585 1.00 92.75 106 LYS A CA 1
ATOM 825 C C . LYS A 1 106 ? 67.776 6.044 -98.663 1.00 92.75 106 LYS A C 1
ATOM 827 O O . LYS A 1 106 ? 67.159 5.702 -97.656 1.00 92.75 106 LYS A O 1
ATOM 832 N N . TYR A 1 107 ? 67.956 7.328 -98.979 1.00 90.50 107 TYR A N 1
ATOM 833 C CA . TYR A 1 107 ? 67.354 8.409 -98.196 1.00 90.50 107 TYR A CA 1
ATOM 834 C C . TYR A 1 107 ? 65.827 8.439 -98.341 1.00 90.50 107 TYR A C 1
ATOM 836 O O . TYR A 1 107 ? 65.144 8.766 -97.374 1.00 90.50 107 TYR A O 1
ATOM 844 N N . SER A 1 108 ? 65.275 8.055 -99.497 1.00 89.75 108 SER A N 1
ATOM 845 C CA . SER A 1 108 ? 63.825 7.963 -99.708 1.00 89.75 108 SER A CA 1
ATOM 846 C C . SER A 1 108 ? 63.191 6.799 -98.938 1.00 89.75 108 SER A C 1
ATOM 848 O O . SER A 1 108 ? 62.110 6.960 -98.373 1.00 89.75 108 SER A O 1
ATOM 850 N N . GLU A 1 109 ? 63.868 5.649 -98.867 1.00 93.62 109 GLU A N 1
ATOM 851 C CA . GLU A 1 109 ? 63.449 4.503 -98.058 1.00 93.62 109 GLU A CA 1
ATOM 852 C C . GLU A 1 109 ? 63.551 4.840 -96.571 1.00 93.62 109 GLU A C 1
ATOM 854 O O . GLU A 1 109 ? 62.560 4.722 -95.858 1.00 93.62 109 GLU A O 1
ATOM 859 N N . ALA A 1 110 ? 64.687 5.384 -96.118 1.00 93.31 110 ALA A N 1
ATOM 860 C CA . ALA A 1 110 ? 64.866 5.822 -94.733 1.00 93.31 110 ALA A CA 1
ATOM 861 C C . ALA A 1 110 ? 63.845 6.894 -94.303 1.00 93.31 110 ALA A C 1
ATOM 863 O O . ALA A 1 110 ? 63.412 6.897 -93.149 1.00 93.31 110 ALA A O 1
ATOM 864 N N . LEU A 1 111 ? 63.436 7.785 -95.215 1.00 92.44 111 LEU A N 1
ATOM 865 C CA . LEU A 1 111 ? 62.390 8.778 -94.965 1.00 92.44 111 LEU A CA 1
ATOM 866 C C . LEU A 1 111 ? 61.010 8.126 -94.797 1.00 92.44 111 LEU A C 1
ATOM 868 O O . LEU A 1 111 ? 60.309 8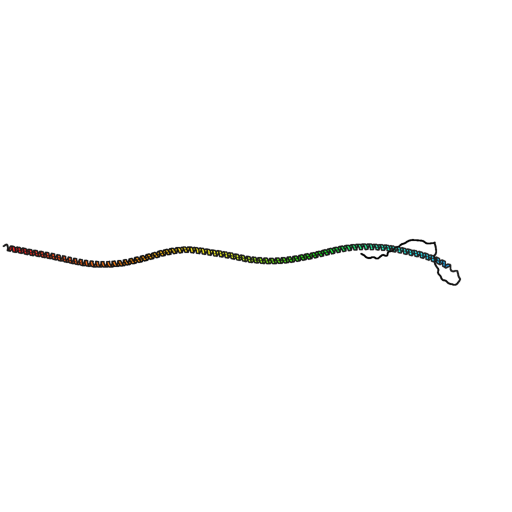.475 -93.850 1.00 92.44 111 LEU A O 1
ATOM 872 N N . LYS A 1 112 ? 60.636 7.169 -95.658 1.00 93.75 112 LYS A N 1
ATOM 873 C CA . LYS A 1 112 ? 59.379 6.405 -95.524 1.00 93.75 112 LYS A CA 1
ATOM 874 C C . LYS A 1 112 ? 59.355 5.614 -94.217 1.00 93.75 112 LYS A C 1
ATOM 876 O O . LYS A 1 112 ? 58.414 5.740 -93.444 1.00 93.75 112 LYS A O 1
ATOM 881 N N . ASP A 1 113 ? 60.436 4.898 -93.918 1.00 94.00 113 ASP A N 1
ATOM 882 C CA . ASP A 1 113 ? 60.633 4.160 -92.667 1.00 94.00 113 ASP A CA 1
ATOM 883 C C . ASP A 1 113 ? 60.477 5.054 -91.426 1.00 94.00 113 ASP A C 1
ATOM 885 O O . ASP A 1 113 ? 59.936 4.630 -90.404 1.00 94.00 113 ASP A O 1
ATOM 889 N N . ALA A 1 114 ? 60.991 6.286 -91.488 1.00 92.44 114 ALA A N 1
ATOM 890 C CA . ALA A 1 114 ? 60.863 7.267 -90.416 1.00 92.44 114 ALA A CA 1
ATOM 891 C C . ALA A 1 114 ? 59.436 7.829 -90.313 1.00 92.44 114 ALA A C 1
ATOM 893 O O . ALA A 1 114 ? 58.946 8.009 -89.200 1.00 92.44 114 ALA A O 1
ATOM 894 N N . GLN A 1 115 ? 58.759 8.060 -91.442 1.00 92.06 115 GLN A N 1
ATOM 895 C CA . GLN A 1 115 ? 57.361 8.498 -91.495 1.00 92.06 115 GLN A CA 1
ATOM 896 C C . GLN A 1 115 ? 56.411 7.430 -90.934 1.00 92.06 115 GLN A C 1
ATOM 898 O O . GLN A 1 115 ? 55.600 7.743 -90.068 1.00 92.06 115 GLN A O 1
ATOM 903 N N . GLU A 1 116 ? 56.560 6.160 -91.319 1.00 94.56 116 GLU A N 1
ATOM 904 C CA . GLU A 1 116 ? 55.756 5.059 -90.768 1.00 94.56 116 GLU A CA 1
ATOM 905 C C . GLU A 1 116 ? 55.973 4.891 -89.255 1.00 94.56 116 GLU A C 1
ATOM 907 O O . GLU A 1 116 ? 55.018 4.712 -88.494 1.00 94.56 116 GLU A O 1
ATOM 912 N N . LYS A 1 117 ? 57.225 5.001 -88.782 1.00 94.81 117 LYS A N 1
ATOM 913 C CA . LYS A 1 117 ? 57.543 4.964 -87.342 1.00 94.81 117 LYS A CA 1
ATOM 914 C C . LYS A 1 117 ? 56.966 6.166 -86.593 1.00 94.81 117 LYS A C 1
ATOM 916 O O . LYS A 1 117 ? 56.520 5.986 -85.460 1.00 94.81 117 LYS A O 1
ATOM 921 N N . LEU A 1 118 ? 56.948 7.352 -87.208 1.00 93.88 118 LEU A N 1
ATOM 922 C CA . LEU A 1 118 ? 56.317 8.547 -86.649 1.00 93.88 118 LEU A CA 1
ATOM 923 C C . LEU A 1 118 ? 54.801 8.354 -86.531 1.00 93.88 118 LEU A C 1
ATOM 925 O O . LEU A 1 118 ? 54.280 8.477 -85.429 1.00 93.88 118 LEU A O 1
ATOM 929 N N . GLU A 1 119 ? 54.113 7.935 -87.596 1.00 94.50 119 GLU A N 1
ATOM 930 C CA . GLU A 1 119 ? 52.668 7.666 -87.552 1.00 94.50 119 GLU A CA 1
ATOM 931 C C . GLU A 1 119 ? 52.290 6.610 -86.500 1.00 94.50 119 GLU A C 1
ATOM 933 O O . GLU A 1 119 ? 51.258 6.720 -85.838 1.00 94.50 119 GLU A O 1
ATOM 938 N N . LEU A 1 120 ? 53.101 5.558 -86.343 1.00 94.75 120 LEU A N 1
ATOM 939 C CA . LEU A 1 120 ? 52.886 4.532 -85.318 1.00 94.75 120 LEU A CA 1
ATOM 940 C C . LEU A 1 120 ? 53.132 5.056 -83.897 1.00 94.75 120 LEU A C 1
ATOM 942 O O . LEU A 1 120 ? 52.495 4.574 -82.958 1.00 94.75 120 LEU A O 1
ATOM 946 N N . ALA A 1 121 ? 54.049 6.009 -83.721 1.00 94.25 121 ALA A N 1
ATOM 947 C CA . ALA A 1 121 ? 54.283 6.674 -82.444 1.00 94.25 121 ALA A CA 1
ATOM 948 C C . ALA A 1 121 ? 53.158 7.669 -82.116 1.00 94.25 121 ALA A C 1
ATOM 950 O O . ALA A 1 121 ? 52.667 7.663 -80.991 1.00 94.25 121 ALA A O 1
ATOM 951 N N . GLU A 1 122 ? 52.701 8.450 -83.098 1.00 94.44 122 GLU A N 1
ATOM 952 C CA . GLU A 1 122 ? 51.572 9.376 -82.973 1.00 94.44 122 GLU A CA 1
ATOM 953 C C . GLU A 1 122 ? 50.277 8.634 -82.626 1.00 94.44 122 GLU A C 1
ATOM 955 O O . GLU A 1 122 ? 49.636 8.987 -81.642 1.00 94.44 122 GLU A O 1
ATOM 960 N N . LYS A 1 123 ? 49.943 7.541 -83.332 1.00 95.81 123 LYS A N 1
ATOM 961 C CA . LYS A 1 123 ? 48.768 6.699 -83.013 1.00 95.81 123 LYS A CA 1
ATOM 962 C C . LYS A 1 123 ? 48.813 6.180 -81.570 1.00 95.81 123 LYS A C 1
ATOM 964 O O . LYS A 1 123 ? 47.848 6.333 -80.827 1.00 95.81 123 LYS A O 1
ATOM 969 N N . LYS A 1 124 ? 49.964 5.659 -81.127 1.00 95.38 124 LYS A N 1
ATOM 970 C CA . LYS A 1 124 ? 50.153 5.205 -79.736 1.00 95.38 124 LYS A CA 1
ATOM 971 C C . LYS A 1 124 ? 50.063 6.338 -78.714 1.00 95.38 124 LYS A C 1
ATOM 973 O O . LYS A 1 124 ? 49.577 6.104 -77.612 1.00 95.38 124 LYS A O 1
ATOM 978 N N . ALA A 1 125 ? 50.537 7.536 -79.055 1.00 94.56 125 ALA A N 1
ATOM 979 C CA . ALA A 1 125 ? 50.394 8.709 -78.203 1.00 94.56 125 ALA A CA 1
ATOM 980 C C . ALA A 1 125 ? 48.917 9.109 -78.077 1.00 94.56 125 ALA A C 1
ATOM 982 O O . ALA A 1 125 ? 48.442 9.272 -76.959 1.00 94.56 125 ALA A O 1
ATOM 983 N N . THR A 1 126 ? 48.165 9.155 -79.184 1.00 94.81 126 THR A N 1
ATOM 984 C CA . THR A 1 126 ? 46.727 9.472 -79.155 1.00 94.81 126 THR A CA 1
ATOM 985 C C . THR A 1 126 ? 45.899 8.421 -78.416 1.00 94.81 126 THR A C 1
ATOM 987 O O . THR A 1 126 ? 44.967 8.782 -77.698 1.00 94.81 126 THR A O 1
ATOM 990 N N . ASP A 1 127 ? 46.255 7.137 -78.529 1.00 95.00 127 ASP A N 1
ATOM 991 C CA . ASP A 1 127 ? 45.600 6.058 -77.780 1.00 95.00 127 ASP A CA 1
ATOM 992 C C . ASP A 1 127 ? 45.852 6.224 -76.268 1.00 95.00 127 ASP A C 1
ATOM 994 O O . ASP A 1 127 ? 44.916 6.204 -75.468 1.00 95.00 127 ASP A O 1
ATOM 998 N N . ALA A 1 128 ? 47.106 6.484 -75.874 1.00 94.06 128 ALA A N 1
ATOM 999 C CA . ALA A 1 128 ? 47.485 6.706 -74.479 1.00 94.06 128 ALA A CA 1
ATOM 1000 C C . ALA A 1 128 ? 46.878 7.993 -73.885 1.00 94.06 128 ALA A C 1
ATOM 1002 O O . ALA A 1 128 ? 46.461 7.996 -72.728 1.00 94.06 128 ALA A O 1
ATOM 1003 N N . GLU A 1 129 ? 46.781 9.078 -74.658 1.00 94.81 129 GLU A N 1
ATOM 1004 C CA . GLU A 1 129 ? 46.070 10.301 -74.258 1.00 94.81 129 GLU A CA 1
ATOM 1005 C C . GLU A 1 129 ? 44.568 10.039 -74.056 1.00 94.81 129 GLU A C 1
ATOM 1007 O O . GLU A 1 129 ? 43.978 10.536 -73.091 1.00 94.81 129 GLU A O 1
ATOM 1012 N N . GLY A 1 130 ? 43.959 9.207 -74.909 1.00 95.00 130 GLY A N 1
ATOM 1013 C CA . GLY A 1 130 ? 42.581 8.738 -74.759 1.00 95.00 130 GLY A CA 1
ATOM 1014 C C . GLY A 1 130 ? 42.362 7.924 -73.479 1.00 95.00 130 GLY A C 1
ATOM 1015 O O . GLY A 1 130 ? 41.422 8.198 -72.726 1.00 95.00 130 GLY A O 1
ATOM 1016 N N . ASP A 1 131 ? 43.258 6.978 -73.187 1.00 96.00 131 ASP A N 1
ATOM 1017 C CA . ASP A 1 131 ? 43.229 6.180 -71.956 1.00 96.00 131 ASP A CA 1
ATOM 1018 C C . ASP A 1 131 ? 43.424 7.048 -70.704 1.00 96.00 131 ASP A C 1
ATOM 1020 O O . ASP A 1 131 ? 42.670 6.914 -69.738 1.00 96.00 131 ASP A O 1
ATOM 1024 N N . VAL A 1 132 ? 44.364 7.999 -70.721 1.00 96.25 132 VAL A N 1
ATOM 1025 C CA . VAL A 1 132 ? 44.567 8.960 -69.622 1.00 96.25 132 VAL A CA 1
ATOM 1026 C C . VAL A 1 132 ? 43.325 9.833 -69.416 1.00 96.25 132 VAL A C 1
ATOM 1028 O O . VAL A 1 132 ? 42.894 10.026 -68.278 1.00 96.25 132 VAL A O 1
ATOM 1031 N N . ALA A 1 133 ? 42.686 10.315 -70.486 1.00 96.19 133 ALA A N 1
ATOM 1032 C CA . ALA A 1 133 ? 41.436 11.069 -70.386 1.00 96.19 133 ALA A CA 1
ATOM 1033 C C . ALA A 1 133 ? 40.280 10.223 -69.812 1.00 96.19 133 ALA A C 1
ATOM 1035 O O . ALA A 1 133 ? 39.477 10.724 -69.020 1.00 96.19 133 ALA A O 1
ATOM 1036 N N . SER A 1 134 ? 40.207 8.939 -70.172 1.00 96.88 134 SER A N 1
ATOM 1037 C CA . SER A 1 134 ? 39.234 7.979 -69.636 1.00 96.88 134 SER A CA 1
ATOM 1038 C C . SER A 1 134 ? 39.461 7.701 -68.143 1.00 96.88 134 SER A C 1
ATOM 1040 O O . SER A 1 134 ? 38.531 7.792 -67.337 1.00 96.88 134 SER A O 1
ATOM 1042 N N . LEU A 1 135 ? 40.712 7.446 -67.746 1.00 96.88 135 LEU A N 1
ATOM 1043 C CA . LEU A 1 135 ? 41.096 7.216 -66.354 1.00 96.88 135 LEU A CA 1
ATOM 1044 C C . LEU A 1 135 ? 40.864 8.454 -65.481 1.00 96.88 135 LEU A C 1
ATOM 1046 O O . LEU A 1 135 ? 40.322 8.312 -64.389 1.00 96.88 135 LEU A O 1
ATOM 1050 N N . ASN A 1 136 ? 41.165 9.660 -65.969 1.00 96.56 136 ASN A N 1
ATOM 1051 C CA . ASN A 1 136 ? 40.889 10.903 -65.241 1.00 96.56 136 ASN A CA 1
ATOM 1052 C C . ASN A 1 136 ? 39.385 11.111 -64.986 1.00 96.56 136 ASN A C 1
ATOM 1054 O O . ASN A 1 136 ? 39.001 11.485 -63.880 1.00 96.56 136 ASN A O 1
ATOM 1058 N N . ARG A 1 137 ? 38.514 10.795 -65.957 1.00 96.69 137 ARG A N 1
ATOM 1059 C CA . ARG A 1 137 ? 37.052 10.798 -65.738 1.00 96.69 137 ARG A CA 1
ATOM 1060 C C . ARG A 1 137 ? 36.625 9.757 -64.703 1.00 96.69 137 ARG A C 1
ATOM 1062 O O . ARG A 1 137 ? 35.748 10.025 -63.890 1.00 96.69 137 ARG A O 1
ATOM 1069 N N . ARG A 1 138 ? 37.241 8.570 -64.717 1.00 97.50 138 ARG A N 1
ATOM 1070 C CA . ARG A 1 138 ? 36.964 7.519 -63.726 1.00 97.50 138 ARG A CA 1
ATOM 1071 C C . ARG A 1 138 ? 37.406 7.922 -62.317 1.00 97.50 138 ARG A C 1
ATOM 1073 O O . ARG A 1 138 ? 36.693 7.602 -61.375 1.00 97.50 138 ARG A O 1
ATOM 1080 N N . ILE A 1 139 ? 38.539 8.613 -62.179 1.00 97.81 139 ILE A N 1
ATOM 1081 C CA . ILE A 1 139 ? 39.022 9.146 -60.897 1.00 97.81 139 ILE A CA 1
ATOM 1082 C C . ILE A 1 139 ? 37.990 10.123 -60.323 1.00 97.81 139 ILE A C 1
ATOM 1084 O O . ILE A 1 139 ? 37.503 9.874 -59.227 1.00 97.81 139 ILE A O 1
ATOM 1088 N N . GLN A 1 140 ? 37.549 11.115 -61.105 1.00 96.94 140 GLN A N 1
ATOM 1089 C CA . GLN A 1 140 ? 36.531 12.089 -60.676 1.00 96.94 140 GLN A CA 1
ATOM 1090 C C . GLN A 1 140 ? 35.227 11.427 -60.199 1.00 96.94 140 GLN A C 1
ATOM 1092 O O . GLN A 1 140 ? 34.682 11.802 -59.166 1.00 96.94 140 GLN A O 1
ATOM 1097 N N . LEU A 1 141 ? 34.737 10.407 -60.915 1.00 97.62 141 LEU A N 1
ATOM 1098 C CA . LEU A 1 141 ? 33.530 9.677 -60.508 1.00 97.62 141 LEU A CA 1
ATOM 1099 C C . LEU A 1 141 ? 33.717 8.916 -59.185 1.00 97.62 141 LEU A C 1
ATOM 1101 O O . LEU A 1 141 ? 32.802 8.890 -58.366 1.00 97.62 141 LEU A O 1
ATOM 1105 N N . VAL A 1 142 ? 34.891 8.317 -58.960 1.00 97.75 142 VAL A N 1
ATOM 1106 C CA . VAL A 1 142 ? 35.207 7.608 -57.708 1.00 97.75 142 VAL A CA 1
ATOM 1107 C C . VAL A 1 142 ? 35.416 8.585 -56.545 1.00 97.75 142 VAL A C 1
ATOM 1109 O O . VAL A 1 142 ? 35.021 8.275 -55.424 1.00 97.75 142 VAL A O 1
ATOM 1112 N N . GLU A 1 143 ? 35.981 9.767 -56.799 1.00 97.56 143 GLU A N 1
ATOM 1113 C CA . GLU A 1 143 ? 36.093 10.856 -55.818 1.00 97.56 143 GLU A CA 1
ATOM 1114 C C . GLU A 1 143 ? 34.699 11.365 -55.407 1.00 97.56 143 GLU A C 1
ATOM 1116 O O . GLU A 1 143 ? 34.382 11.372 -54.219 1.00 97.56 143 GLU A O 1
ATOM 1121 N N . GLU A 1 144 ? 33.803 11.646 -56.363 1.00 97.25 144 GLU A N 1
ATOM 1122 C CA . GLU A 1 144 ? 32.407 12.012 -56.064 1.00 97.25 144 GLU A CA 1
ATOM 1123 C C . GLU A 1 144 ? 31.640 10.915 -55.299 1.00 97.25 144 GLU A C 1
ATOM 1125 O O . GLU A 1 144 ? 30.797 11.211 -54.447 1.00 97.25 144 GLU A O 1
ATOM 1130 N N . GLU A 1 145 ? 31.870 9.637 -55.617 1.00 97.69 145 GLU A N 1
ATOM 1131 C CA . GLU A 1 145 ? 31.271 8.514 -54.884 1.00 97.69 145 GLU A CA 1
ATOM 1132 C C . GLU A 1 145 ? 31.817 8.403 -53.455 1.00 97.69 145 GLU A C 1
ATOM 1134 O O . GLU A 1 145 ? 31.045 8.121 -52.532 1.00 97.69 145 GLU A O 1
ATOM 1139 N N . LEU A 1 146 ? 33.113 8.666 -53.258 1.00 97.69 146 LEU A N 1
ATOM 1140 C CA . LEU A 1 146 ? 33.756 8.685 -51.948 1.00 97.69 146 LEU A CA 1
ATOM 1141 C C . LEU A 1 146 ? 33.220 9.829 -51.080 1.00 97.69 146 LEU A C 1
ATOM 1143 O O . LEU A 1 146 ? 32.824 9.571 -49.944 1.00 97.69 146 LEU A O 1
ATOM 1147 N N . ASP A 1 147 ? 33.127 11.048 -51.612 1.00 97.81 147 ASP A N 1
ATOM 1148 C CA . ASP A 1 147 ? 32.588 12.210 -50.892 1.00 97.81 147 ASP A CA 1
ATOM 1149 C C . ASP A 1 147 ? 31.133 11.961 -50.460 1.00 97.81 147 ASP A C 1
ATOM 1151 O O . ASP A 1 147 ? 30.788 12.080 -49.281 1.00 97.81 147 ASP A O 1
ATOM 1155 N N . ARG A 1 148 ? 30.284 11.471 -51.378 1.00 97.62 148 ARG A N 1
ATOM 1156 C CA . ARG A 1 148 ? 28.893 11.080 -51.065 1.00 97.62 148 ARG A CA 1
ATOM 1157 C C . ARG A 1 148 ? 28.812 9.966 -50.019 1.00 97.62 148 ARG A C 1
ATOM 1159 O O . ARG A 1 148 ? 27.853 9.919 -49.245 1.00 97.62 148 ARG A O 1
ATOM 1166 N N . ALA A 1 149 ? 29.766 9.034 -49.999 1.00 97.38 149 ALA A N 1
ATOM 1167 C CA . ALA A 1 149 ? 29.832 7.990 -48.979 1.00 97.38 149 ALA A CA 1
ATOM 1168 C C . ALA A 1 149 ? 30.267 8.552 -47.614 1.00 97.38 149 ALA A C 1
ATOM 1170 O O . ALA A 1 149 ? 29.698 8.160 -46.593 1.00 97.38 149 ALA A O 1
ATOM 1171 N N . GLN A 1 150 ? 31.208 9.500 -47.590 1.00 97.44 150 GLN A N 1
ATOM 1172 C CA . GLN A 1 150 ? 31.661 10.182 -46.376 1.00 97.44 150 GLN A CA 1
ATOM 1173 C C . GLN A 1 150 ? 30.559 11.054 -45.757 1.00 97.44 150 GLN A C 1
ATOM 1175 O O . GLN A 1 150 ? 30.321 10.949 -44.555 1.00 97.44 150 GLN A O 1
ATOM 1180 N N . GLU A 1 151 ? 29.812 11.830 -46.550 1.00 97.69 151 GLU A N 1
ATOM 1181 C CA . GLU A 1 151 ? 28.660 12.614 -46.065 1.00 97.69 151 GLU A CA 1
ATOM 1182 C C . GLU A 1 151 ? 27.573 11.724 -45.437 1.00 97.69 151 GLU A C 1
ATOM 1184 O O . GLU A 1 151 ? 27.028 12.023 -44.366 1.00 97.69 151 GLU A O 1
ATOM 1189 N N . ARG A 1 152 ? 27.273 10.584 -46.079 1.00 97.62 152 ARG A N 1
ATOM 1190 C CA . ARG A 1 152 ? 26.333 9.582 -45.550 1.00 97.62 152 ARG A CA 1
ATOM 1191 C C . ARG A 1 152 ? 26.835 8.970 -44.246 1.00 97.62 152 ARG A C 1
ATOM 1193 O O . ARG A 1 152 ? 26.039 8.811 -43.322 1.00 97.62 152 ARG A O 1
ATOM 1200 N N . LEU A 1 153 ? 28.127 8.651 -44.160 1.00 97.50 153 LEU A N 1
ATOM 1201 C CA . LEU A 1 153 ? 28.748 8.119 -42.948 1.00 97.50 153 LEU A CA 1
ATOM 1202 C C . LEU A 1 153 ? 28.709 9.143 -41.806 1.00 97.50 153 LEU A C 1
ATOM 1204 O O . LEU A 1 153 ? 28.279 8.794 -40.712 1.00 97.50 153 LEU A O 1
ATOM 1208 N N . ALA A 1 154 ? 29.071 10.402 -42.060 1.00 98.12 154 ALA A N 1
ATOM 1209 C CA . ALA A 1 154 ? 29.002 11.478 -41.070 1.00 98.12 154 ALA A CA 1
ATOM 1210 C C . ALA A 1 154 ? 27.571 11.663 -40.534 1.00 98.12 154 ALA A C 1
ATOM 1212 O O . ALA A 1 154 ? 27.357 11.705 -39.323 1.00 98.12 154 ALA A O 1
ATOM 1213 N N . THR A 1 155 ? 26.575 11.662 -41.427 1.00 97.88 155 THR A N 1
ATOM 1214 C CA . THR A 1 155 ? 25.151 11.734 -41.053 1.00 97.88 155 THR A CA 1
ATOM 1215 C C . THR A 1 155 ? 24.703 10.518 -40.230 1.00 97.88 155 THR A C 1
ATOM 1217 O O . THR A 1 155 ? 23.896 10.653 -39.310 1.00 97.88 155 THR A O 1
ATOM 1220 N N . ALA A 1 156 ? 25.196 9.318 -40.552 1.00 97.88 156 ALA A N 1
ATOM 1221 C CA . ALA A 1 156 ? 24.883 8.100 -39.807 1.00 97.88 156 ALA A CA 1
ATOM 1222 C C . ALA A 1 156 ? 25.523 8.095 -38.408 1.00 97.88 156 ALA A C 1
ATOM 1224 O O . ALA A 1 156 ? 24.862 7.707 -37.449 1.00 97.88 156 ALA A O 1
ATOM 1225 N N . LEU A 1 157 ? 26.765 8.575 -38.284 1.00 98.06 157 LEU A N 1
ATOM 1226 C CA . LEU A 1 157 ? 27.466 8.718 -37.006 1.00 98.06 157 LEU A CA 1
ATOM 1227 C C . LEU A 1 157 ? 26.788 9.749 -36.096 1.00 98.06 157 LEU A C 1
ATOM 1229 O O . LEU A 1 157 ? 26.560 9.451 -34.929 1.00 98.06 157 LEU A O 1
ATOM 1233 N N . GLN A 1 158 ? 26.376 10.906 -36.627 1.00 98.19 158 GLN A N 1
ATOM 1234 C CA . GLN A 1 158 ? 25.623 11.894 -35.844 1.00 98.19 158 GLN A CA 1
ATOM 1235 C C . GLN A 1 158 ? 24.308 11.302 -35.306 1.00 98.19 158 GLN A C 1
ATOM 1237 O O . GLN A 1 158 ? 23.995 11.447 -34.127 1.00 98.19 158 GLN A O 1
ATOM 1242 N N . LYS A 1 159 ? 23.552 10.582 -36.147 1.00 98.31 159 LYS A N 1
ATOM 1243 C CA . LYS A 1 159 ? 22.307 9.916 -35.724 1.00 98.31 159 LYS A CA 1
ATOM 1244 C C . LYS A 1 159 ? 22.535 8.819 -34.687 1.00 98.31 159 LYS A C 1
ATOM 1246 O O . LYS A 1 159 ? 21.661 8.598 -33.853 1.00 98.31 159 LYS A O 1
ATOM 1251 N N . LEU A 1 160 ? 23.673 8.127 -34.746 1.00 97.88 160 LEU A N 1
ATOM 1252 C CA . LEU A 1 160 ? 24.058 7.146 -33.735 1.00 97.88 160 LEU A CA 1
ATOM 1253 C C . LEU A 1 160 ? 24.331 7.836 -32.392 1.00 97.88 160 LEU A C 1
ATOM 1255 O O . LEU A 1 160 ? 23.751 7.430 -31.394 1.00 97.88 160 LEU A O 1
ATOM 1259 N N . GLU A 1 161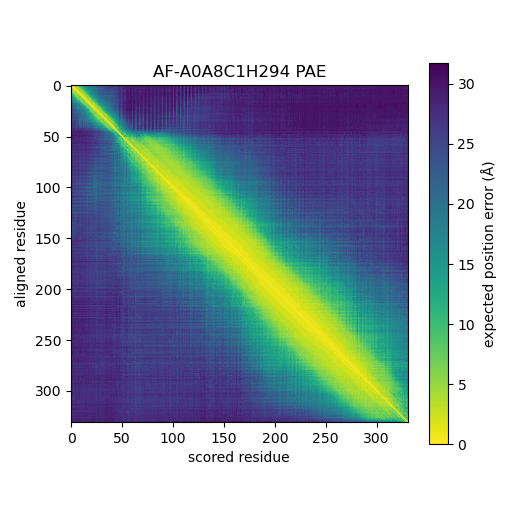 ? 25.106 8.923 -32.379 1.00 97.94 161 GLU A N 1
ATOM 1260 C CA . GLU A 1 161 ? 25.397 9.700 -31.162 1.00 97.94 161 GLU A CA 1
ATOM 1261 C C . GLU A 1 161 ? 24.122 10.306 -30.535 1.00 97.94 161 GLU A C 1
ATOM 1263 O O . GLU A 1 161 ? 23.957 10.319 -29.314 1.00 97.94 161 GLU A O 1
ATOM 1268 N N . GLU A 1 162 ? 23.185 10.788 -31.359 1.00 97.69 162 GLU A N 1
ATOM 1269 C CA . GLU A 1 162 ? 21.868 11.261 -30.907 1.00 97.69 162 GLU A CA 1
ATOM 1270 C C . GLU A 1 162 ? 21.024 10.124 -30.297 1.00 97.69 162 GLU A C 1
ATOM 1272 O O . GLU A 1 162 ? 20.379 10.320 -29.264 1.00 97.69 162 GLU A O 1
ATOM 1277 N N . ALA A 1 163 ? 21.056 8.926 -30.891 1.00 97.69 163 ALA A N 1
ATOM 1278 C CA . ALA A 1 163 ? 20.354 7.751 -30.376 1.00 97.69 163 ALA A CA 1
ATOM 1279 C C . ALA A 1 163 ? 20.981 7.198 -29.082 1.00 97.69 163 ALA A C 1
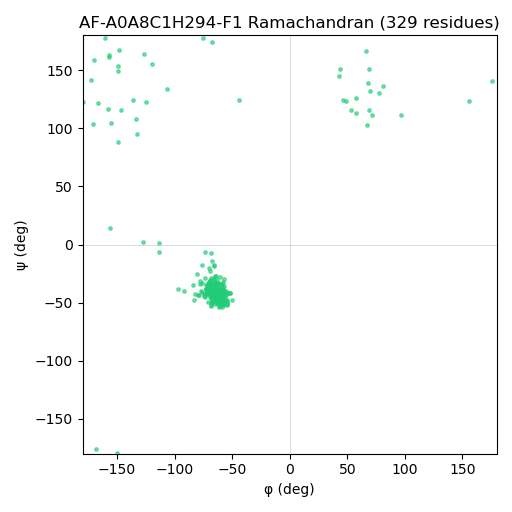ATOM 1281 O O . ALA A 1 163 ? 20.246 6.812 -28.175 1.00 97.69 163 ALA A O 1
ATOM 1282 N N . GLU A 1 164 ? 22.312 7.200 -28.966 1.00 97.25 164 GLU A N 1
ATOM 1283 C CA . GLU A 1 164 ? 23.038 6.821 -27.746 1.00 97.25 164 GLU A CA 1
ATOM 1284 C C . GLU A 1 164 ? 22.689 7.761 -26.585 1.00 97.25 164 GLU A C 1
ATOM 1286 O O . GLU A 1 164 ? 22.311 7.296 -25.512 1.00 97.25 164 GLU A O 1
ATOM 1291 N N . LYS A 1 165 ? 22.685 9.082 -26.812 1.00 97.75 165 LYS A N 1
ATOM 1292 C CA . LYS A 1 165 ? 22.257 10.065 -25.798 1.00 97.75 165 LYS A CA 1
ATOM 1293 C C . LYS A 1 165 ? 20.808 9.857 -25.353 1.00 97.75 165 LYS A C 1
ATOM 1295 O O . LYS A 1 165 ? 20.523 9.915 -24.159 1.00 97.75 165 LYS A O 1
ATOM 1300 N N . ALA A 1 166 ? 19.899 9.578 -26.289 1.00 97.50 166 ALA A N 1
ATOM 1301 C CA . ALA A 1 166 ? 18.505 9.278 -25.962 1.00 97.50 166 ALA A CA 1
ATOM 1302 C C . ALA A 1 166 ? 18.353 7.960 -25.172 1.00 97.50 166 ALA A C 1
ATOM 1304 O O . ALA A 1 166 ? 17.503 7.869 -24.283 1.00 97.50 166 ALA A O 1
ATOM 1305 N N . ALA A 1 167 ? 19.185 6.951 -25.455 1.00 97.62 167 ALA A N 1
ATOM 1306 C CA . ALA A 1 167 ? 19.222 5.699 -24.702 1.00 97.62 167 ALA A CA 1
ATOM 1307 C C . ALA A 1 167 ? 19.741 5.910 -23.267 1.00 97.62 167 ALA A C 1
ATOM 1309 O O . ALA A 1 167 ? 19.083 5.474 -22.323 1.00 97.62 167 ALA A O 1
ATOM 1310 N N . ASP A 1 168 ? 20.837 6.656 -23.093 1.00 97.88 168 ASP A N 1
ATOM 1311 C CA . ASP A 1 168 ? 21.389 7.062 -21.790 1.00 97.88 168 ASP A CA 1
ATOM 1312 C C . ASP A 1 168 ? 20.356 7.811 -20.928 1.00 97.88 168 ASP A C 1
ATOM 1314 O O . ASP A 1 168 ? 20.213 7.562 -19.726 1.00 97.88 168 ASP A O 1
ATOM 1318 N N . GLU A 1 169 ? 19.618 8.752 -21.526 1.00 97.12 169 GLU A N 1
ATOM 1319 C CA . GLU A 1 169 ? 18.546 9.485 -20.844 1.00 97.12 169 GLU A CA 1
ATOM 1320 C C . GLU A 1 169 ? 17.376 8.566 -20.463 1.00 97.12 169 GLU A C 1
ATOM 1322 O O . GLU A 1 169 ? 16.850 8.666 -19.348 1.00 97.12 169 GLU A O 1
ATOM 1327 N N . SER A 1 170 ? 17.013 7.623 -21.337 1.00 96.62 170 SER A N 1
ATOM 1328 C CA . SER A 1 170 ? 15.992 6.610 -21.058 1.00 96.62 170 SER A CA 1
ATOM 1329 C C . SER A 1 170 ? 16.413 5.654 -19.935 1.00 96.62 170 SER A C 1
ATOM 1331 O O . SER A 1 170 ? 15.587 5.333 -19.080 1.00 96.62 170 SER A O 1
ATOM 1333 N N . GLU A 1 171 ? 17.677 5.223 -19.876 1.00 97.38 171 GLU A N 1
ATOM 1334 C CA . GLU A 1 171 ? 18.190 4.365 -18.797 1.00 97.38 171 GLU A CA 1
ATOM 1335 C C . GLU A 1 171 ? 18.172 5.104 -17.450 1.00 97.38 171 GLU A C 1
ATOM 1337 O O . GLU A 1 171 ? 17.705 4.569 -16.440 1.00 97.38 171 GLU A O 1
ATOM 1342 N N . ARG A 1 172 ? 18.585 6.379 -17.430 1.00 97.25 172 ARG A N 1
ATOM 1343 C CA . ARG A 1 172 ? 18.469 7.239 -16.238 1.00 97.25 172 ARG A CA 1
ATOM 1344 C C . ARG A 1 172 ? 17.012 7.392 -15.798 1.00 97.25 172 ARG A C 1
ATOM 1346 O O . ARG A 1 172 ? 16.728 7.299 -14.603 1.00 97.25 172 ARG A O 1
ATOM 1353 N N . GLY A 1 173 ? 16.092 7.589 -16.745 1.00 97.25 173 GLY A N 1
ATOM 1354 C CA . GLY A 1 173 ? 14.652 7.639 -16.488 1.00 97.25 173 GLY A CA 1
ATOM 1355 C C . GLY A 1 173 ? 14.122 6.340 -15.874 1.00 97.25 173 GLY A C 1
ATOM 1356 O O . GLY A 1 173 ? 13.468 6.378 -14.830 1.00 97.25 173 GLY A O 1
ATOM 1357 N N . MET A 1 174 ? 14.473 5.194 -16.465 1.00 96.88 174 MET A N 1
ATOM 1358 C CA . MET A 1 174 ? 14.128 3.860 -15.968 1.00 96.88 174 MET A CA 1
ATOM 1359 C C . MET A 1 174 ? 14.618 3.656 -14.531 1.00 96.88 174 MET A C 1
ATOM 1361 O O . MET A 1 174 ? 13.825 3.301 -13.662 1.00 96.88 174 MET A O 1
ATOM 1365 N N . LYS A 1 175 ? 15.883 3.981 -14.246 1.00 97.81 175 LYS A N 1
ATOM 1366 C CA . LYS A 1 175 ? 16.474 3.849 -12.907 1.00 97.81 175 LYS A CA 1
ATOM 1367 C C . LYS A 1 175 ? 15.795 4.741 -11.864 1.00 97.81 175 LYS A C 1
ATOM 1369 O O . LYS A 1 175 ? 15.648 4.340 -10.711 1.00 97.81 175 LYS A O 1
ATOM 1374 N N . VAL A 1 176 ? 15.344 5.943 -12.235 1.00 98.00 176 VAL A N 1
ATOM 1375 C CA . VAL A 1 176 ? 14.558 6.807 -11.334 1.00 98.00 176 VAL A CA 1
ATOM 1376 C C . VAL A 1 176 ? 13.171 6.218 -11.058 1.00 98.00 176 VAL A C 1
ATOM 1378 O O . VAL A 1 176 ? 12.692 6.328 -9.931 1.00 98.00 176 VAL A O 1
ATOM 1381 N N . ILE A 1 177 ? 12.532 5.593 -12.050 1.00 97.56 177 ILE A N 1
ATOM 1382 C CA . ILE A 1 177 ? 11.230 4.926 -11.885 1.00 97.56 177 ILE A CA 1
ATOM 1383 C C . ILE A 1 177 ? 11.369 3.673 -11.011 1.00 97.56 177 ILE A C 1
ATOM 1385 O O . ILE A 1 177 ? 10.602 3.519 -10.067 1.00 97.56 177 ILE A O 1
ATOM 1389 N N . GLU A 1 178 ? 12.384 2.842 -11.246 1.00 96.94 178 GLU A N 1
ATOM 1390 C CA . GLU A 1 178 ? 12.726 1.669 -10.427 1.00 96.94 178 GLU A CA 1
ATOM 1391 C C . GLU A 1 178 ? 12.937 2.051 -8.950 1.00 96.94 178 GLU A C 1
ATOM 1393 O O . GLU A 1 178 ? 12.297 1.501 -8.058 1.00 96.94 178 GLU A O 1
ATOM 1398 N N . ASN A 1 179 ? 13.738 3.090 -8.680 1.00 97.69 179 ASN A N 1
ATOM 1399 C CA . ASN A 1 179 ? 13.960 3.600 -7.320 1.00 97.69 179 ASN A CA 1
ATOM 1400 C C . ASN A 1 179 ? 12.710 4.219 -6.662 1.00 97.69 179 ASN A C 1
ATOM 1402 O O . ASN A 1 179 ? 12.704 4.417 -5.446 1.00 97.69 179 ASN A O 1
ATOM 1406 N N . ARG A 1 180 ? 11.678 4.584 -7.436 1.00 98.06 180 ARG A N 1
ATOM 1407 C CA . ARG A 1 180 ? 10.370 4.993 -6.894 1.00 98.06 180 ARG A CA 1
ATOM 1408 C C . ARG A 1 180 ? 9.511 3.770 -6.598 1.00 98.06 180 ARG A C 1
ATOM 1410 O O . ARG A 1 180 ? 9.016 3.671 -5.485 1.00 98.06 180 ARG A O 1
ATOM 1417 N N . ALA A 1 181 ? 9.426 2.831 -7.541 1.00 97.50 181 ALA A N 1
ATOM 1418 C CA . ALA A 1 181 ? 8.679 1.587 -7.390 1.00 97.50 181 ALA A CA 1
ATOM 1419 C C . ALA A 1 181 ? 9.115 0.810 -6.138 1.00 97.50 181 ALA A C 1
ATOM 1421 O O . ALA A 1 181 ? 8.263 0.485 -5.320 1.00 97.50 181 ALA A O 1
ATOM 1422 N N . LEU A 1 182 ? 10.425 0.635 -5.921 1.00 97.94 182 LEU A N 1
ATOM 1423 C CA . LEU A 1 182 ? 10.960 -0.030 -4.723 1.00 97.94 182 LEU A CA 1
ATOM 1424 C C . LEU A 1 182 ? 10.539 0.667 -3.415 1.00 97.94 182 LEU A C 1
ATOM 1426 O O . LEU A 1 182 ? 10.168 0.006 -2.454 1.00 97.94 182 LEU A O 1
ATOM 1430 N N . LYS A 1 183 ? 10.537 2.006 -3.374 1.00 97.75 183 LYS A N 1
ATOM 1431 C CA . LYS A 1 183 ? 10.116 2.768 -2.182 1.00 97.75 183 LYS A CA 1
ATOM 1432 C C . LYS A 1 183 ? 8.610 2.723 -1.947 1.00 97.75 183 LYS A C 1
ATOM 1434 O O . LYS A 1 183 ? 8.166 2.762 -0.801 1.00 97.75 183 LYS A O 1
ATOM 1439 N N . ASP A 1 184 ? 7.828 2.693 -3.021 1.00 97.56 184 ASP A N 1
ATOM 1440 C CA . ASP A 1 184 ? 6.378 2.541 -2.940 1.00 97.56 184 ASP A CA 1
ATOM 1441 C C . ASP A 1 184 ? 6.004 1.108 -2.508 1.00 97.56 184 ASP A C 1
ATOM 1443 O O . ASP A 1 184 ? 5.053 0.944 -1.745 1.00 97.56 184 ASP A O 1
ATOM 1447 N N . GLU A 1 185 ? 6.789 0.098 -2.900 1.00 97.94 185 GLU A N 1
ATOM 1448 C CA . GLU A 1 185 ? 6.680 -1.302 -2.464 1.00 97.94 185 GLU A CA 1
ATOM 1449 C C . GLU A 1 185 ? 7.047 -1.470 -0.976 1.00 97.94 185 GLU A C 1
ATOM 1451 O O . GLU A 1 185 ? 6.195 -1.898 -0.200 1.00 97.94 185 GLU A O 1
ATOM 1456 N N . GLU A 1 186 ? 8.221 -0.994 -0.531 1.00 97.81 186 GLU A N 1
ATOM 1457 C CA . GLU A 1 186 ? 8.620 -0.951 0.896 1.00 97.81 186 GLU A CA 1
ATOM 1458 C C . GLU A 1 186 ? 7.548 -0.279 1.778 1.00 97.81 186 GLU A C 1
ATOM 1460 O O . GLU A 1 186 ? 7.221 -0.730 2.882 1.00 97.81 186 GLU A O 1
ATOM 1465 N N . LYS A 1 187 ? 6.969 0.824 1.288 1.00 98.19 187 LYS A N 1
ATOM 1466 C CA . LYS A 1 187 ? 5.899 1.544 1.983 1.00 98.19 187 LYS A CA 1
ATOM 1467 C C . LYS A 1 187 ? 4.594 0.746 2.012 1.00 98.19 187 LYS A C 1
ATOM 1469 O O . LYS A 1 187 ? 3.886 0.808 3.018 1.00 98.19 187 LYS A O 1
ATOM 1474 N N . MET A 1 188 ? 4.265 0.028 0.939 1.00 97.25 188 MET A N 1
ATOM 1475 C CA . MET A 1 188 ? 3.075 -0.820 0.863 1.00 97.25 188 MET A CA 1
ATOM 1476 C C . MET A 1 188 ? 3.169 -1.986 1.851 1.00 97.25 188 MET A C 1
ATOM 1478 O O . MET A 1 188 ? 2.221 -2.203 2.604 1.00 97.25 188 MET A O 1
ATOM 1482 N N . GLU A 1 189 ? 4.319 -2.663 1.927 1.00 97.75 189 GLU A N 1
ATOM 1483 C CA . GLU A 1 189 ? 4.569 -3.734 2.902 1.00 97.75 189 GLU A CA 1
ATOM 1484 C C . GLU A 1 189 ? 4.411 -3.235 4.346 1.00 97.75 189 GLU A C 1
ATOM 1486 O O . GLU A 1 189 ? 3.701 -3.843 5.153 1.00 97.75 189 GLU A O 1
ATOM 1491 N N . LEU A 1 190 ? 5.004 -2.080 4.673 1.00 98.00 190 LEU A N 1
ATOM 1492 C CA . LEU A 1 190 ? 4.897 -1.481 6.006 1.00 98.00 190 LEU A CA 1
ATOM 1493 C C . LEU A 1 190 ? 3.450 -1.093 6.356 1.00 98.00 190 LEU A C 1
ATOM 1495 O O . LEU A 1 190 ? 3.010 -1.302 7.489 1.00 98.00 190 LEU A O 1
ATOM 1499 N N . GLN A 1 191 ? 2.684 -0.577 5.390 1.00 97.62 191 GLN A N 1
ATOM 1500 C CA . GLN A 1 191 ? 1.255 -0.301 5.568 1.00 97.62 191 GLN A CA 1
ATOM 1501 C C . GLN A 1 191 ? 0.423 -1.585 5.714 1.00 97.62 191 GLN A C 1
ATOM 1503 O O . GLN A 1 191 ? -0.541 -1.597 6.482 1.00 97.62 191 GLN A O 1
ATOM 1508 N N . GLU A 1 192 ? 0.789 -2.678 5.040 1.00 98.06 192 GLU A N 1
ATOM 1509 C CA . GLU A 1 192 ? 0.111 -3.969 5.184 1.00 98.06 192 GLU A CA 1
ATOM 1510 C C . GLU A 1 192 ? 0.348 -4.588 6.571 1.00 98.06 192 GLU A C 1
ATOM 1512 O O . GLU A 1 192 ? -0.587 -5.122 7.173 1.00 98.06 192 GLU A O 1
ATOM 1517 N N . ILE A 1 193 ? 1.566 -4.474 7.114 1.00 98.31 193 ILE A N 1
ATOM 1518 C CA . ILE A 1 193 ? 1.890 -4.895 8.487 1.00 98.31 193 ILE A CA 1
ATOM 1519 C C . ILE A 1 193 ? 1.061 -4.090 9.496 1.00 98.31 193 ILE A C 1
ATOM 1521 O O . ILE A 1 193 ? 0.337 -4.683 10.295 1.00 98.31 193 ILE A O 1
ATOM 1525 N N . GLN A 1 194 ? 1.067 -2.755 9.399 1.00 97.94 194 GLN A N 1
ATOM 1526 C CA . GLN A 1 194 ? 0.261 -1.888 10.272 1.00 97.94 194 GLN A CA 1
ATOM 1527 C C . GLN A 1 194 ? -1.242 -2.198 10.184 1.00 97.94 194 GLN A C 1
ATOM 152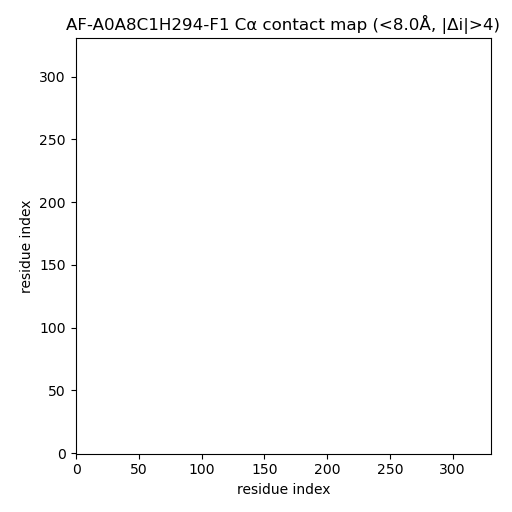9 O O . GLN A 1 194 ? -1.943 -2.188 11.196 1.00 97.94 194 GLN A O 1
ATOM 1534 N N . LEU A 1 195 ? -1.752 -2.519 8.990 1.00 98.00 195 LEU A N 1
ATOM 1535 C CA . LEU A 1 195 ? -3.146 -2.918 8.799 1.00 98.00 195 LEU A CA 1
ATOM 1536 C C . LEU A 1 195 ? -3.461 -4.272 9.457 1.00 98.00 195 LEU A C 1
ATOM 1538 O O . LEU A 1 195 ? -4.550 -4.436 10.008 1.00 98.00 195 LEU A O 1
ATOM 1542 N N . LYS A 1 196 ? -2.539 -5.242 9.408 1.00 98.44 196 LYS A N 1
ATOM 1543 C CA . LYS A 1 196 ? -2.683 -6.542 10.090 1.00 98.44 196 LYS A CA 1
ATOM 1544 C C . LYS A 1 196 ? -2.680 -6.374 11.610 1.00 98.44 196 LYS A C 1
ATOM 1546 O O . LYS A 1 196 ? -3.550 -6.934 12.273 1.00 98.44 196 LYS A O 1
ATOM 1551 N N . GLU A 1 197 ? -1.775 -5.560 12.150 1.00 98.00 197 GLU A N 1
ATOM 1552 C CA . GLU A 1 197 ? -1.719 -5.236 13.582 1.00 98.00 197 GLU A CA 1
ATOM 1553 C C . GLU A 1 197 ? -2.999 -4.533 14.056 1.00 98.00 197 GLU A C 1
ATOM 1555 O O . GLU A 1 197 ? -3.622 -4.968 15.025 1.00 98.00 197 GLU A O 1
ATOM 1560 N N . ALA A 1 198 ? -3.456 -3.503 13.335 1.00 97.88 198 ALA A N 1
ATOM 1561 C CA . ALA A 1 198 ? -4.685 -2.780 13.665 1.00 97.88 198 ALA A CA 1
ATOM 1562 C C . ALA A 1 198 ? -5.930 -3.686 13.642 1.00 97.88 198 ALA A C 1
ATOM 1564 O O . ALA A 1 198 ? -6.783 -3.580 14.525 1.00 97.88 198 ALA A O 1
ATOM 1565 N N . LYS A 1 199 ? -6.021 -4.612 12.674 1.00 98.38 199 LYS A N 1
ATOM 1566 C CA . LYS A 1 199 ? -7.084 -5.631 12.628 1.00 98.38 199 LYS A CA 1
ATOM 1567 C C . LYS A 1 199 ? -7.024 -6.575 13.826 1.00 98.38 199 LYS A C 1
ATOM 1569 O O . LYS A 1 199 ? -8.049 -6.786 14.463 1.00 98.38 199 LYS A O 1
ATOM 1574 N N . HIS A 1 200 ? -5.843 -7.084 14.177 1.00 98.44 200 HIS A N 1
ATOM 1575 C CA . HIS A 1 200 ? -5.687 -7.975 15.329 1.00 98.44 200 HIS A CA 1
ATOM 1576 C C . HIS A 1 200 ? -6.094 -7.289 16.645 1.00 98.44 200 HIS A C 1
ATOM 1578 O O . HIS A 1 200 ? -6.788 -7.885 17.465 1.00 98.44 200 HIS A O 1
ATOM 1584 N N . ILE A 1 201 ? -5.725 -6.015 16.826 1.00 98.31 201 ILE A N 1
ATOM 1585 C CA . ILE A 1 201 ? -6.124 -5.212 17.993 1.00 98.31 201 ILE A CA 1
ATOM 1586 C C . ILE A 1 201 ? -7.649 -5.020 18.042 1.00 98.31 201 ILE A C 1
ATOM 1588 O O . ILE A 1 201 ? -8.235 -5.140 19.119 1.00 98.31 201 ILE A O 1
ATOM 1592 N N . ALA A 1 202 ? -8.299 -4.764 16.901 1.00 98.44 202 ALA A N 1
ATOM 1593 C CA . ALA A 1 202 ? -9.757 -4.662 16.824 1.00 98.44 202 ALA A CA 1
ATOM 1594 C C . ALA A 1 202 ? -10.443 -5.997 17.173 1.00 98.44 202 ALA A C 1
ATOM 1596 O O . ALA A 1 202 ? -11.295 -6.035 18.055 1.00 98.44 202 ALA A O 1
ATOM 1597 N N . GLU A 1 203 ? -10.003 -7.112 16.581 1.00 98.19 203 GLU A N 1
ATOM 1598 C CA . GLU A 1 203 ? -10.542 -8.448 16.874 1.00 98.19 203 GLU A CA 1
ATOM 1599 C C . GLU A 1 203 ? -10.308 -8.898 18.328 1.00 98.19 203 GLU A C 1
ATOM 1601 O O . GLU A 1 203 ? -11.084 -9.684 18.875 1.00 98.19 203 GLU A O 1
ATOM 1606 N N . GLU A 1 204 ? -9.221 -8.456 18.965 1.00 98.38 204 GLU A N 1
ATOM 1607 C CA . GLU A 1 204 ? -9.002 -8.649 20.400 1.00 98.38 204 GLU A CA 1
ATOM 1608 C C . GLU A 1 204 ? -9.948 -7.802 21.255 1.00 98.38 204 GLU A C 1
ATOM 1610 O O . GLU A 1 204 ? -10.395 -8.264 22.307 1.00 98.38 204 GLU A O 1
ATOM 1615 N N . ALA A 1 205 ? -10.218 -6.560 20.845 1.00 98.31 205 ALA A N 1
ATOM 1616 C CA . ALA A 1 205 ? -11.148 -5.679 21.537 1.00 98.31 205 ALA A CA 1
ATOM 1617 C C . ALA A 1 205 ? -12.574 -6.238 21.460 1.00 98.31 205 ALA A C 1
ATOM 1619 O O . ALA A 1 205 ? -13.207 -6.395 22.500 1.00 98.31 205 ALA A O 1
ATOM 1620 N N . ASP A 1 206 ? -13.031 -6.647 20.274 1.00 98.38 206 ASP A N 1
ATOM 1621 C CA . ASP A 1 206 ? -14.351 -7.255 20.066 1.00 98.38 206 ASP A CA 1
ATOM 1622 C C . ASP A 1 206 ? -14.526 -8.530 20.905 1.00 98.38 206 ASP A C 1
ATOM 1624 O O . ASP A 1 206 ? -15.526 -8.681 21.609 1.00 98.38 206 ASP A O 1
ATOM 1628 N N . ARG A 1 207 ? -13.508 -9.405 20.952 1.00 98.38 207 ARG A N 1
ATOM 1629 C CA . ARG A 1 207 ? -13.509 -10.591 21.831 1.00 98.38 207 ARG A CA 1
ATOM 1630 C C . ARG A 1 207 ? -13.637 -10.233 23.318 1.00 98.38 207 ARG A C 1
ATOM 1632 O O . ARG A 1 207 ? -14.377 -10.901 24.040 1.00 98.38 207 ARG A O 1
ATOM 1639 N N . LYS A 1 208 ? -12.958 -9.176 23.782 1.00 98.38 208 LYS A N 1
ATOM 1640 C CA . LYS A 1 208 ? -13.072 -8.677 25.168 1.00 98.38 208 LYS A CA 1
ATOM 1641 C C . LYS A 1 208 ? -14.455 -8.063 25.430 1.00 98.38 208 LYS A C 1
ATOM 1643 O O . LYS A 1 208 ? -15.023 -8.304 26.494 1.00 98.38 208 LYS A O 1
ATOM 1648 N N . TYR A 1 209 ? -15.021 -7.325 24.473 1.00 98.31 209 TYR A N 1
ATOM 1649 C CA . TYR A 1 209 ? -16.375 -6.771 24.575 1.00 98.31 209 TYR A CA 1
ATOM 1650 C C . TYR A 1 209 ? -17.441 -7.868 24.645 1.00 98.31 209 TYR A C 1
ATOM 1652 O O . TYR A 1 209 ? -18.322 -7.788 25.499 1.00 98.31 209 TYR A O 1
ATOM 1660 N N . GLU A 1 210 ? -17.336 -8.926 23.835 1.00 98.38 210 GLU A N 1
ATOM 1661 C CA . GLU A 1 210 ? -18.227 -10.087 23.934 1.00 98.38 210 GLU A CA 1
ATOM 1662 C C . GLU A 1 210 ? -18.138 -10.786 25.298 1.00 98.38 210 GLU A C 1
ATOM 1664 O O . GLU A 1 210 ? -19.165 -11.170 25.857 1.00 98.38 210 GLU A O 1
ATOM 1669 N N . GLU A 1 211 ? -16.934 -10.967 25.852 1.00 98.25 211 GLU A N 1
ATOM 1670 C CA . GLU A 1 211 ? -16.765 -11.593 27.168 1.00 98.25 211 GLU A CA 1
ATOM 1671 C C . GLU A 1 211 ? -17.406 -10.747 28.281 1.00 98.25 211 GLU A C 1
ATOM 1673 O O . GLU A 1 211 ? -18.104 -11.282 29.147 1.00 98.25 211 GLU A O 1
ATOM 1678 N N . VAL A 1 212 ? -17.217 -9.424 28.241 1.00 98.38 212 VAL A N 1
ATOM 1679 C CA . VAL A 1 212 ? -17.841 -8.486 29.188 1.00 98.38 212 VAL A CA 1
ATOM 1680 C C . VAL A 1 212 ? -19.363 -8.479 29.035 1.00 98.38 212 VAL A C 1
ATOM 1682 O O . VAL A 1 212 ? -20.059 -8.573 30.043 1.00 98.38 212 VAL A O 1
ATOM 1685 N N . ALA A 1 213 ? -19.891 -8.454 27.808 1.00 98.19 213 ALA A N 1
ATOM 1686 C CA . ALA A 1 213 ? -21.331 -8.495 27.554 1.00 98.19 213 ALA A CA 1
ATOM 1687 C C . ALA A 1 213 ? -21.976 -9.791 28.079 1.00 98.19 213 ALA A C 1
ATOM 1689 O O . ALA A 1 213 ? -23.019 -9.744 28.727 1.00 98.19 213 ALA A O 1
ATOM 1690 N N . ARG A 1 214 ? -21.332 -10.951 27.882 1.00 98.38 214 ARG A N 1
ATOM 1691 C CA . ARG A 1 214 ? -21.812 -12.234 28.432 1.00 98.38 214 ARG A CA 1
ATOM 1692 C C . ARG A 1 214 ? -21.805 -12.248 29.964 1.00 98.38 214 ARG A C 1
ATOM 1694 O O . ARG A 1 214 ? -22.731 -12.785 30.562 1.00 98.38 214 ARG A O 1
ATOM 1701 N N . LYS A 1 215 ? -20.782 -11.666 30.603 1.00 98.44 215 LYS A N 1
ATOM 1702 C CA . LYS A 1 215 ? -20.720 -11.535 32.072 1.00 98.44 215 LYS A CA 1
ATOM 1703 C C . LYS A 1 215 ? -21.792 -10.590 32.608 1.00 98.44 215 LYS A C 1
ATOM 1705 O O . LYS A 1 215 ? -22.383 -10.903 33.635 1.00 98.44 215 LYS A O 1
ATOM 1710 N N . LEU A 1 216 ? -22.055 -9.482 31.913 1.00 97.88 216 LEU A N 1
ATOM 1711 C CA . LEU A 1 216 ? -23.081 -8.515 32.295 1.00 97.88 216 LEU A CA 1
ATOM 1712 C C . LEU A 1 216 ? -24.460 -9.183 32.387 1.00 97.88 216 LEU A C 1
ATOM 1714 O O . LEU A 1 216 ? -25.062 -9.132 33.449 1.00 97.88 216 LEU A O 1
ATOM 1718 N N . VAL A 1 217 ? -24.872 -9.934 31.358 1.00 98.56 217 VAL A N 1
ATOM 1719 C CA . VAL A 1 217 ? -26.158 -10.665 31.342 1.00 98.56 217 VAL A CA 1
ATOM 1720 C C . VAL A 1 217 ? -26.290 -11.672 32.496 1.00 98.56 217 VAL A C 1
ATOM 1722 O O . VAL A 1 217 ? -27.382 -11.877 33.026 1.00 98.56 217 VAL A O 1
ATOM 1725 N N . ILE A 1 218 ? -25.190 -12.310 32.918 1.00 98.38 218 ILE A N 1
ATOM 1726 C CA . ILE A 1 218 ? -25.204 -13.216 34.080 1.00 98.38 218 ILE A CA 1
ATOM 1727 C C . ILE A 1 218 ? -25.446 -12.424 35.370 1.00 98.38 218 ILE A C 1
ATOM 1729 O O . ILE A 1 218 ? -26.288 -12.826 36.168 1.00 98.38 218 ILE A O 1
ATOM 1733 N N . VAL A 1 219 ? -24.740 -11.304 35.557 1.00 98.31 219 VAL A N 1
ATOM 1734 C CA . VAL A 1 219 ? -24.865 -10.448 36.747 1.00 98.31 219 VAL A CA 1
ATOM 1735 C C . VAL A 1 219 ? -26.228 -9.757 36.806 1.00 98.31 219 VAL A C 1
ATOM 1737 O O . VAL A 1 219 ? -26.804 -9.678 37.883 1.00 98.31 219 VAL A O 1
ATOM 1740 N N . GLU A 1 220 ? -26.783 -9.323 35.672 1.00 97.94 220 GLU A N 1
ATOM 1741 C CA . GLU A 1 220 ? -28.149 -8.788 35.570 1.00 97.94 220 GLU A CA 1
ATOM 1742 C C . GLU A 1 220 ? -29.177 -9.837 36.025 1.00 97.94 220 GLU A C 1
ATOM 1744 O O . GLU A 1 220 ? -29.974 -9.573 36.921 1.00 97.94 220 GLU A O 1
ATOM 1749 N N . GLY A 1 221 ? -29.086 -11.075 35.525 1.00 98.38 221 GLY A N 1
ATOM 1750 C CA . GLY A 1 221 ? -29.967 -12.161 35.971 1.00 98.38 221 GLY A CA 1
ATOM 1751 C C . GLY A 1 221 ? -29.708 -12.652 37.407 1.00 98.38 221 GLY A C 1
ATOM 1752 O O . GLY A 1 221 ? -30.564 -13.304 38.004 1.00 98.38 221 GLY A O 1
ATOM 1753 N N . GLU A 1 222 ? -28.531 -12.408 37.988 1.00 98.25 222 GLU A N 1
ATOM 1754 C CA . GLU A 1 222 ? -28.287 -12.611 39.425 1.00 98.25 222 GLU A CA 1
ATOM 1755 C C . GLU A 1 222 ? -28.908 -11.487 40.261 1.00 98.25 222 GLU A C 1
ATOM 1757 O O . GLU A 1 222 ? -29.533 -11.786 41.280 1.00 98.25 222 GLU A O 1
ATOM 1762 N N . LEU A 1 223 ? -28.806 -10.235 39.800 1.00 98.12 223 LEU A N 1
ATOM 1763 C CA . LEU A 1 223 ? -29.409 -9.062 40.426 1.00 98.12 223 LEU A CA 1
ATOM 1764 C C . LEU A 1 223 ? -30.930 -9.219 40.528 1.00 98.12 223 LEU A C 1
ATOM 1766 O O . LEU A 1 223 ? -31.437 -9.204 41.649 1.00 98.12 223 LEU A O 1
ATOM 1770 N N . GLU A 1 224 ? -31.621 -9.507 39.418 1.00 98.31 224 GLU A N 1
ATOM 1771 C CA . GLU A 1 224 ? -33.079 -9.734 39.384 1.00 98.31 224 GLU A CA 1
ATOM 1772 C C . GLU A 1 224 ? -33.523 -10.756 40.451 1.00 98.31 224 GLU A C 1
ATOM 1774 O O . GLU A 1 224 ? -34.417 -10.497 41.255 1.00 98.31 224 GLU A O 1
ATOM 1779 N N . ARG A 1 225 ? -32.829 -11.900 40.553 1.00 98.19 225 ARG A N 1
ATOM 1780 C CA . ARG A 1 225 ? -33.130 -12.938 41.562 1.00 98.19 225 ARG A CA 1
ATOM 1781 C C . ARG A 1 225 ? -32.856 -12.486 42.997 1.00 98.19 225 ARG A C 1
ATOM 1783 O O . ARG A 1 225 ? -33.476 -13.000 43.931 1.00 98.19 225 ARG A O 1
ATOM 1790 N N . THR A 1 226 ? -31.885 -11.597 43.210 1.00 97.75 226 THR A N 1
ATOM 1791 C CA . THR A 1 226 ? -31.636 -11.021 44.541 1.00 97.75 226 THR A CA 1
ATOM 1792 C C . THR A 1 226 ? -32.659 -9.956 44.913 1.00 97.75 226 THR A C 1
ATOM 1794 O O . THR A 1 226 ? -33.029 -9.896 46.084 1.00 97.75 226 THR A O 1
ATOM 1797 N N . GLU A 1 227 ? -33.163 -9.194 43.941 1.00 98.06 227 GLU A N 1
ATOM 1798 C CA . GLU A 1 227 ? -34.227 -8.201 44.112 1.00 98.06 227 GLU A CA 1
ATOM 1799 C C . GLU A 1 227 ? -35.562 -8.890 44.437 1.00 98.06 227 GLU A C 1
ATOM 1801 O O . GLU A 1 227 ? -36.113 -8.639 45.507 1.00 98.06 227 GLU A O 1
ATOM 1806 N N . GLU A 1 228 ? -35.995 -9.883 43.644 1.00 97.88 228 GLU A N 1
ATOM 1807 C CA . GLU A 1 228 ? -37.173 -10.721 43.952 1.00 97.88 228 GLU A CA 1
ATOM 1808 C C . GLU A 1 228 ? -37.096 -11.319 45.371 1.00 97.88 228 GLU A C 1
ATOM 1810 O O . GLU A 1 228 ? -38.071 -11.354 46.129 1.00 97.88 228 GLU A O 1
ATOM 1815 N N . ARG A 1 229 ? -35.907 -11.791 45.772 1.00 98.00 229 ARG A N 1
ATOM 1816 C CA . ARG A 1 229 ? -35.686 -12.344 47.113 1.00 98.00 229 ARG A CA 1
ATOM 1817 C C . ARG A 1 229 ? -35.720 -11.272 48.206 1.00 98.00 229 ARG A C 1
ATOM 1819 O O . ARG A 1 229 ? -36.108 -11.601 49.328 1.00 98.00 229 ARG A O 1
ATOM 1826 N N . ALA A 1 230 ? -35.291 -10.044 47.924 1.00 97.75 230 ALA A N 1
ATOM 1827 C CA . ALA A 1 230 ? -35.364 -8.930 48.862 1.00 97.75 230 ALA A CA 1
ATOM 1828 C C . ALA A 1 230 ? -36.826 -8.526 49.101 1.00 97.75 230 ALA A C 1
ATOM 1830 O O . ALA A 1 230 ? -37.260 -8.535 50.252 1.00 97.75 230 ALA A O 1
ATOM 1831 N N . GLU A 1 231 ? -37.614 -8.329 48.040 1.00 97.69 231 GLU A N 1
ATOM 1832 C CA . GLU A 1 231 ? -39.053 -8.022 48.116 1.00 97.69 231 GLU A CA 1
ATOM 1833 C C . GLU A 1 231 ? -39.838 -9.095 48.904 1.00 97.69 231 GLU A C 1
ATOM 1835 O O . GLU A 1 231 ? -40.660 -8.790 49.777 1.00 97.69 231 GLU A O 1
ATOM 1840 N N . LEU A 1 232 ? -39.527 -10.379 48.679 1.00 97.75 232 LEU A N 1
ATOM 1841 C CA . LEU A 1 232 ? -40.098 -11.514 49.424 1.00 97.75 232 LEU A CA 1
ATOM 1842 C C . LEU A 1 232 ? -39.672 -11.598 50.902 1.00 97.75 232 LEU A C 1
ATOM 1844 O O . LEU A 1 232 ? -40.251 -12.387 51.656 1.00 97.75 232 LEU A O 1
ATOM 1848 N N . ASN A 1 233 ? -38.641 -10.862 51.319 1.00 97.12 233 ASN A N 1
ATOM 1849 C CA . ASN A 1 233 ? -38.254 -10.736 52.725 1.00 97.12 233 ASN A CA 1
ATOM 1850 C C . ASN A 1 233 ? -38.832 -9.459 53.346 1.00 97.12 233 ASN A C 1
ATOM 1852 O O . ASN A 1 233 ? -39.273 -9.511 54.489 1.00 97.12 233 ASN A O 1
ATOM 1856 N N . GLU A 1 234 ? -38.884 -8.346 52.610 1.00 97.69 234 GLU A N 1
ATOM 1857 C CA . GLU A 1 234 ? -39.502 -7.095 53.071 1.00 97.69 234 GLU A CA 1
ATOM 1858 C C . GLU A 1 234 ? -40.997 -7.274 53.358 1.00 97.69 234 GLU A C 1
ATOM 1860 O O . GLU A 1 234 ? -41.468 -6.877 54.424 1.00 97.69 234 GLU A O 1
ATOM 1865 N N . SER A 1 235 ? -41.721 -7.968 52.475 1.00 97.69 235 SER A N 1
ATOM 1866 C CA . SER A 1 235 ? -43.122 -8.362 52.700 1.00 97.69 235 SER A CA 1
ATOM 1867 C C . SER A 1 235 ? -43.305 -9.162 53.997 1.00 97.69 235 SER A C 1
ATOM 1869 O O . SER A 1 235 ? -44.116 -8.780 54.838 1.00 97.69 235 SER A O 1
ATOM 1871 N N . LYS A 1 236 ? -42.491 -10.199 54.230 1.00 97.81 236 LYS A N 1
ATOM 1872 C CA . LYS A 1 236 ? -42.522 -10.989 55.479 1.00 97.81 236 LYS A CA 1
ATOM 1873 C C . LYS A 1 236 ? -42.155 -10.174 56.716 1.00 97.81 236 LYS A C 1
ATOM 1875 O O . LYS A 1 236 ? -42.730 -10.393 57.777 1.00 97.81 236 LYS A O 1
ATOM 1880 N N . CYS A 1 237 ? -41.201 -9.249 56.611 1.00 97.44 237 CYS A N 1
ATOM 1881 C CA . CYS A 1 237 ? -40.888 -8.330 57.705 1.00 97.44 237 CYS A CA 1
ATOM 1882 C C . CYS A 1 237 ? -42.095 -7.441 58.029 1.00 97.44 237 CYS A C 1
ATOM 1884 O O . CYS A 1 237 ? -42.428 -7.294 59.202 1.00 97.44 237 CYS A O 1
ATOM 1886 N N . SER A 1 238 ? -42.792 -6.922 57.013 1.00 97.81 238 SER A N 1
ATOM 1887 C CA . SER A 1 238 ? -44.019 -6.138 57.197 1.00 97.81 238 SER A CA 1
ATOM 1888 C C . SER A 1 238 ? -45.135 -6.952 57.864 1.00 97.81 238 SER A C 1
ATOM 1890 O O . SER A 1 238 ? -45.749 -6.470 58.813 1.00 97.81 238 SER A O 1
ATOM 1892 N N . GLU A 1 239 ? -45.367 -8.194 57.425 1.00 97.19 239 GLU A N 1
ATOM 1893 C CA . GLU A 1 239 ? -46.336 -9.116 58.044 1.00 97.19 239 GLU A CA 1
ATOM 1894 C C . GLU A 1 239 ? -46.006 -9.362 59.528 1.00 97.19 239 GLU A C 1
ATOM 1896 O O . GLU A 1 239 ? -46.851 -9.164 60.403 1.00 97.19 239 GLU A O 1
ATOM 1901 N N . LEU A 1 240 ? -44.750 -9.706 59.838 1.00 96.44 240 LEU A N 1
ATOM 1902 C CA . LEU A 1 240 ? -44.292 -9.948 61.211 1.00 96.44 240 LEU A CA 1
ATOM 1903 C C . LEU A 1 240 ? -44.349 -8.687 62.091 1.00 96.44 240 LEU A C 1
ATOM 1905 O O . LEU A 1 240 ? -44.619 -8.784 63.289 1.00 96.44 240 LEU A O 1
ATOM 1909 N N . GLU A 1 241 ? -44.132 -7.495 61.530 1.00 97.12 241 GLU A N 1
ATOM 1910 C CA . GLU A 1 241 ? -44.323 -6.232 62.250 1.00 97.12 241 GLU A CA 1
ATOM 1911 C C . GLU A 1 241 ? -45.794 -5.965 62.604 1.00 97.12 241 GLU A C 1
ATOM 1913 O O . GLU A 1 241 ? -46.080 -5.420 63.676 1.00 97.12 241 GLU A O 1
ATOM 1918 N N . GLU A 1 242 ? -46.737 -6.316 61.727 1.00 97.38 242 GLU A N 1
ATOM 1919 C CA . GLU A 1 242 ? -48.177 -6.196 61.990 1.00 97.38 242 GLU A CA 1
ATOM 1920 C C . GLU A 1 242 ? -48.661 -7.219 63.027 1.00 97.38 242 GLU A C 1
ATOM 1922 O O . GLU A 1 242 ? -49.404 -6.860 63.954 1.00 97.38 242 GLU A O 1
ATOM 1927 N N . GLU A 1 243 ? -48.176 -8.461 62.954 1.00 96.94 243 GLU A N 1
ATOM 1928 C CA . GLU A 1 243 ? -48.400 -9.470 63.993 1.00 96.94 243 GLU A CA 1
ATOM 1929 C C . GLU A 1 243 ? -47.850 -9.001 65.346 1.00 96.94 243 GLU A C 1
ATOM 1931 O O . GLU A 1 243 ? -48.569 -9.025 66.349 1.00 96.94 243 GLU A O 1
ATOM 1936 N N . LEU A 1 244 ? -46.616 -8.485 65.388 1.00 97.06 244 LEU A N 1
ATOM 1937 C CA . LEU A 1 244 ? -45.991 -7.986 66.614 1.00 97.06 244 LEU A CA 1
ATOM 1938 C C . LEU A 1 244 ? -46.768 -6.807 67.221 1.00 97.06 244 LEU A C 1
ATOM 1940 O O . LEU A 1 244 ? -46.977 -6.777 68.438 1.00 97.06 244 LEU A O 1
ATOM 1944 N N . LYS A 1 245 ? -47.252 -5.859 66.404 1.00 97.56 245 LYS A N 1
ATOM 1945 C CA . LYS A 1 245 ? -48.144 -4.771 66.858 1.00 97.56 245 LYS A CA 1
ATOM 1946 C C . LYS A 1 245 ? -49.432 -5.336 67.469 1.00 97.56 245 LYS A C 1
ATOM 1948 O O . LYS A 1 245 ? -49.855 -4.887 68.536 1.00 97.56 245 LYS A O 1
ATOM 1953 N N . THR A 1 246 ? -50.023 -6.350 66.841 1.00 97.62 246 THR A N 1
ATOM 1954 C CA . THR A 1 246 ? -51.256 -7.004 67.307 1.00 97.62 246 THR A CA 1
ATOM 1955 C C . THR A 1 246 ? -51.047 -7.738 68.635 1.00 97.62 246 THR A C 1
ATOM 1957 O O . THR A 1 246 ? -51.795 -7.513 69.589 1.00 97.62 246 THR A O 1
ATOM 1960 N N . VAL A 1 247 ? -49.986 -8.543 68.749 1.00 97.31 247 VAL A N 1
ATOM 1961 C CA . VAL A 1 247 ? -49.598 -9.231 69.992 1.00 97.31 247 VAL A CA 1
ATOM 1962 C C . VAL A 1 247 ? -49.299 -8.226 71.107 1.00 97.31 247 VAL A C 1
ATOM 1964 O O . VAL A 1 247 ? -49.790 -8.396 72.221 1.00 97.31 247 VAL A O 1
ATOM 1967 N N . THR A 1 248 ? -48.586 -7.136 70.810 1.00 97.62 248 THR A N 1
ATOM 1968 C CA . THR A 1 248 ? -48.291 -6.065 71.781 1.00 97.62 248 THR A CA 1
ATOM 1969 C C . THR A 1 248 ? -49.567 -5.404 72.315 1.00 97.62 248 THR A C 1
ATOM 1971 O O . THR A 1 248 ? -49.670 -5.121 73.509 1.00 97.62 248 THR A O 1
ATOM 1974 N N . ASN A 1 249 ? -50.564 -5.167 71.458 1.00 97.31 249 ASN A N 1
ATOM 1975 C CA . ASN A 1 249 ? -51.850 -4.602 71.874 1.00 97.31 249 ASN A CA 1
ATOM 1976 C C . ASN A 1 249 ? -52.658 -5.585 72.741 1.00 97.31 249 ASN A C 1
ATOM 1978 O O . ASN A 1 249 ? -53.245 -5.181 73.747 1.00 97.31 249 ASN A O 1
ATOM 1982 N N . ASN A 1 250 ? -52.639 -6.877 72.399 1.00 97.06 250 ASN A N 1
ATOM 1983 C CA . ASN A 1 250 ? -53.278 -7.926 73.197 1.00 97.06 250 ASN A CA 1
ATOM 1984 C C . ASN A 1 250 ? -52.616 -8.076 74.575 1.00 97.06 250 ASN A C 1
ATOM 1986 O O . ASN A 1 250 ? -53.320 -8.137 75.582 1.00 97.06 250 ASN A O 1
ATOM 1990 N N . MET A 1 251 ? -51.281 -8.058 74.632 1.00 95.94 251 MET A N 1
ATOM 1991 C CA . MET A 1 251 ? -50.499 -8.093 75.871 1.00 95.94 251 MET A CA 1
ATOM 1992 C C . MET A 1 251 ? -50.883 -6.938 76.803 1.00 95.94 251 MET A C 1
ATOM 1994 O O . MET A 1 251 ? -51.294 -7.199 77.929 1.00 95.94 251 MET A O 1
ATOM 1998 N N . LYS A 1 252 ? -50.898 -5.689 76.314 1.00 97.19 252 LYS A N 1
ATOM 1999 C CA . LYS A 1 252 ? -51.338 -4.518 77.101 1.00 97.19 252 LYS A CA 1
ATOM 2000 C C . LYS A 1 252 ? -52.767 -4.647 77.637 1.00 97.19 252 LYS A C 1
ATOM 2002 O O . LYS A 1 252 ? -53.068 -4.190 78.738 1.00 97.19 252 LYS A O 1
ATOM 2007 N N . SER A 1 253 ? -53.665 -5.267 76.867 1.00 96.38 253 SER A N 1
ATOM 2008 C CA . SER A 1 253 ? -55.041 -5.524 77.311 1.00 96.38 253 SER A CA 1
ATOM 2009 C C . SER A 1 253 ? -55.103 -6.581 78.419 1.00 96.38 253 SER A C 1
ATOM 2011 O O . SER A 1 253 ? -55.899 -6.446 79.348 1.00 96.38 253 SER A O 1
ATOM 2013 N N . LEU A 1 254 ? -54.255 -7.612 78.349 1.00 95.75 254 LEU A N 1
ATOM 2014 C CA . LEU A 1 254 ? -54.127 -8.643 79.382 1.00 95.75 254 LEU A CA 1
ATOM 2015 C C . LEU A 1 254 ? -53.446 -8.111 80.650 1.00 95.75 254 LEU A C 1
ATOM 2017 O O . LEU A 1 254 ? -53.927 -8.405 81.738 1.00 95.75 254 LEU A O 1
ATOM 2021 N N . GLU A 1 255 ? -52.411 -7.277 80.533 1.00 94.81 255 GLU A N 1
ATOM 2022 C CA . GLU A 1 255 ? -51.775 -6.578 81.662 1.00 94.81 255 GLU A CA 1
ATOM 2023 C C . GLU A 1 255 ? -52.805 -5.725 82.420 1.00 94.81 255 GLU A C 1
ATOM 2025 O O . GLU A 1 255 ? -53.026 -5.926 83.614 1.00 94.81 255 GLU A O 1
ATOM 2030 N N . ALA A 1 256 ? -53.555 -4.877 81.708 1.00 96.19 256 ALA A N 1
ATOM 2031 C CA . ALA A 1 256 ? -54.618 -4.059 82.299 1.00 96.19 256 ALA A CA 1
ATOM 2032 C C . ALA A 1 256 ? -55.807 -4.878 82.854 1.00 96.19 256 ALA A C 1
ATOM 2034 O O . ALA A 1 256 ? -56.615 -4.358 83.630 1.00 96.19 256 ALA A O 1
ATOM 2035 N N . GLN A 1 257 ? -55.967 -6.144 82.451 1.00 95.25 257 GLN A N 1
ATOM 2036 C CA . GLN A 1 257 ? -56.910 -7.078 83.074 1.00 95.25 257 GLN A CA 1
ATOM 2037 C C . GLN A 1 257 ? -56.316 -7.719 84.332 1.00 95.25 257 GLN A C 1
ATOM 2039 O O . GLN A 1 257 ? -57.016 -7.798 85.339 1.00 95.25 257 GLN A O 1
ATOM 2044 N N . ALA A 1 258 ? -55.044 -8.122 84.305 1.00 94.75 258 ALA A N 1
ATOM 2045 C CA . ALA A 1 258 ? -54.332 -8.680 85.450 1.00 94.75 258 ALA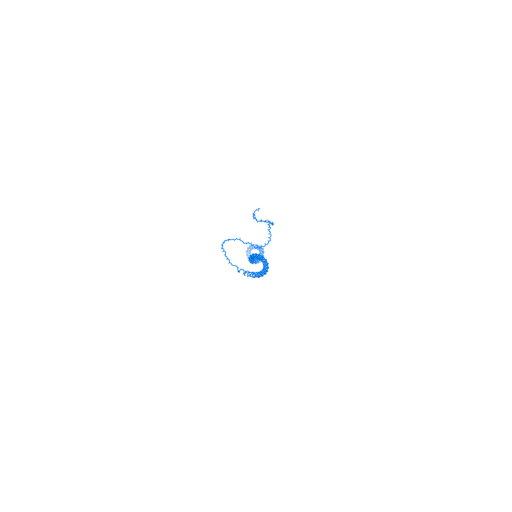 A CA 1
ATOM 2046 C C . ALA A 1 258 ? -54.272 -7.677 86.614 1.00 94.75 258 ALA A C 1
ATOM 2048 O O . ALA A 1 258 ? -54.660 -8.027 87.725 1.00 94.75 258 ALA A O 1
ATOM 2049 N N . GLU A 1 259 ? -53.938 -6.409 86.350 1.00 95.38 259 GLU A N 1
ATOM 2050 C CA . GLU A 1 259 ? -53.998 -5.323 87.345 1.00 95.38 259 GLU A CA 1
ATOM 2051 C C . GLU A 1 259 ? -55.401 -5.181 87.966 1.00 95.38 259 GLU A C 1
ATOM 2053 O O . GLU A 1 259 ? -55.547 -5.048 89.181 1.00 95.38 259 GLU A O 1
ATOM 2058 N N . LYS A 1 260 ? -56.462 -5.266 87.149 1.00 96.12 260 LYS A N 1
ATOM 2059 C CA . LYS A 1 260 ? -57.857 -5.210 87.627 1.00 96.12 260 LYS A CA 1
ATOM 2060 C C . LYS A 1 260 ? -58.270 -6.427 88.447 1.00 96.12 260 LYS A C 1
ATOM 2062 O O . LYS A 1 260 ? -59.179 -6.293 89.265 1.00 96.12 260 LYS A O 1
ATOM 2067 N N . TYR A 1 261 ? -57.688 -7.600 88.201 1.00 94.88 261 TYR A N 1
ATOM 2068 C CA . TYR A 1 261 ? -57.936 -8.790 89.014 1.00 94.88 261 TYR A CA 1
ATOM 2069 C C . TYR A 1 261 ? -57.141 -8.740 90.322 1.00 94.88 261 TYR A C 1
ATOM 2071 O O . TYR A 1 261 ? -57.756 -8.928 91.365 1.00 94.88 261 TYR A O 1
ATOM 2079 N N . SER A 1 262 ? -55.865 -8.341 90.294 1.00 95.88 262 SER A N 1
ATOM 2080 C CA . SER A 1 262 ? -55.054 -8.090 91.498 1.00 95.88 262 SER A CA 1
ATOM 2081 C C . SER A 1 262 ? -55.744 -7.090 92.433 1.00 95.88 262 SER A C 1
ATOM 2083 O O . SER A 1 262 ? -56.014 -7.401 93.584 1.00 95.88 262 SER A O 1
ATOM 2085 N N . ALA A 1 263 ? -56.196 -5.943 91.913 1.00 94.94 263 ALA A N 1
ATOM 2086 C CA . ALA A 1 263 ? -56.900 -4.931 92.710 1.00 94.94 263 ALA A CA 1
ATOM 2087 C C . ALA A 1 263 ? -58.310 -5.352 93.198 1.00 94.94 263 ALA A C 1
ATOM 2089 O O . ALA A 1 263 ? -58.957 -4.608 93.944 1.00 94.94 263 ALA A O 1
ATOM 2090 N N . LYS A 1 264 ? -58.837 -6.501 92.747 1.00 95.31 264 LYS A N 1
ATOM 2091 C CA . LYS A 1 264 ? -60.014 -7.160 93.345 1.00 95.31 264 LYS A CA 1
ATOM 2092 C C . LYS A 1 264 ? -59.595 -8.174 94.403 1.00 95.31 264 LYS A C 1
ATOM 2094 O O . LYS A 1 264 ? -60.255 -8.250 95.430 1.00 95.31 264 LYS A O 1
ATOM 2099 N N . GLU A 1 265 ? -58.529 -8.925 94.149 1.00 94.44 265 GLU A N 1
ATOM 2100 C CA . GLU A 1 265 ? -57.928 -9.872 95.087 1.00 94.44 265 GLU A CA 1
ATOM 2101 C C . GLU A 1 265 ? -57.513 -9.160 96.381 1.00 94.44 265 GLU A C 1
ATOM 2103 O O . GLU A 1 265 ? -57.991 -9.547 97.441 1.00 94.44 265 GLU A O 1
ATOM 2108 N N . ASP A 1 266 ? -56.814 -8.021 96.288 1.00 94.94 266 ASP A N 1
ATOM 2109 C CA . ASP A 1 266 ? -56.455 -7.163 97.432 1.00 94.94 266 ASP A CA 1
ATOM 2110 C C . ASP A 1 266 ? -57.678 -6.770 98.287 1.00 94.94 266 ASP A C 1
ATOM 2112 O O . ASP A 1 266 ? -57.638 -6.793 99.519 1.00 94.94 266 ASP A O 1
ATOM 2116 N N . LYS A 1 267 ? -58.800 -6.430 97.634 1.00 95.12 267 LYS A N 1
ATOM 2117 C CA . LYS A 1 267 ? -60.051 -6.049 98.314 1.00 95.12 267 LYS A CA 1
ATOM 2118 C C . LYS A 1 267 ? -60.719 -7.235 98.986 1.00 95.12 267 LYS A C 1
ATOM 2120 O O . LYS A 1 267 ? -61.187 -7.102 100.111 1.00 95.12 267 LYS A O 1
ATOM 2125 N N . TYR A 1 268 ? -60.764 -8.385 98.315 1.00 93.81 268 TYR A N 1
ATOM 2126 C CA . TYR A 1 268 ? -61.303 -9.600 98.913 1.00 93.81 268 TYR A CA 1
ATOM 2127 C C . TYR A 1 268 ? -60.419 -10.091 100.064 1.00 93.81 268 TYR A C 1
ATOM 2129 O O . TYR A 1 268 ? -60.957 -10.530 101.074 1.00 93.81 268 TYR A O 1
ATOM 2137 N N . GLU A 1 269 ? -59.094 -9.944 99.989 1.00 94.62 269 GLU A N 1
ATOM 2138 C CA . GLU A 1 269 ? -58.208 -10.184 101.129 1.00 94.62 269 GLU A CA 1
ATOM 2139 C C . GLU A 1 269 ? -58.511 -9.256 102.314 1.00 94.62 269 GLU A C 1
ATOM 2141 O O . GLU A 1 269 ? -58.527 -9.714 103.458 1.00 94.62 269 GLU A O 1
ATOM 2146 N N . GLU A 1 270 ? -58.729 -7.960 102.073 1.00 94.12 270 GLU A N 1
ATOM 2147 C CA . GLU A 1 270 ? -59.074 -6.999 103.128 1.00 94.12 270 GLU A CA 1
ATOM 2148 C C . GLU A 1 270 ? -60.453 -7.301 103.740 1.00 94.12 270 GLU A C 1
ATOM 2150 O O . GLU A 1 270 ? -60.582 -7.360 104.965 1.00 94.12 270 GLU A O 1
ATOM 2155 N N . GLU A 1 271 ? -61.464 -7.600 102.917 1.00 93.69 271 GLU A N 1
ATOM 2156 C CA . GLU A 1 271 ? -62.782 -8.057 103.375 1.00 93.69 271 GLU A CA 1
ATOM 2157 C C . GLU A 1 271 ? -62.680 -9.350 104.200 1.00 93.69 271 GLU A C 1
ATOM 2159 O O . GLU A 1 271 ? -63.274 -9.437 105.278 1.00 93.69 271 GLU A O 1
ATOM 2164 N N . ILE A 1 272 ? -61.885 -10.332 103.757 1.00 94.19 272 ILE A N 1
ATOM 2165 C CA . ILE A 1 272 ? -61.632 -11.582 104.490 1.00 94.19 272 ILE A CA 1
ATOM 2166 C C . ILE A 1 272 ? -60.944 -11.300 105.829 1.00 94.19 272 ILE A C 1
ATOM 2168 O O . ILE A 1 272 ? -61.366 -11.867 106.838 1.00 94.19 272 ILE A O 1
ATOM 2172 N N . LYS A 1 273 ? -59.938 -10.416 105.887 1.00 95.19 273 LYS A N 1
ATOM 2173 C CA . LYS A 1 273 ? -59.274 -10.017 107.145 1.00 95.19 273 LYS A CA 1
ATOM 2174 C C . LYS A 1 273 ? -60.282 -9.390 108.115 1.00 95.19 273 LYS A C 1
ATOM 2176 O O . LYS A 1 273 ? -60.428 -9.876 109.234 1.00 95.19 273 LYS A O 1
ATOM 2181 N N . VAL A 1 274 ? -61.069 -8.411 107.660 1.00 95.31 274 VAL A N 1
ATOM 2182 C CA . VAL A 1 274 ? -62.106 -7.746 108.474 1.00 95.31 274 VAL A CA 1
ATOM 2183 C C . VAL A 1 274 ? -63.185 -8.723 108.958 1.00 95.31 274 VAL A C 1
ATOM 2185 O O . VAL A 1 274 ? -63.633 -8.626 110.101 1.00 95.31 274 VAL A O 1
ATOM 2188 N N . LEU A 1 275 ? -63.623 -9.667 108.120 1.00 93.38 275 LEU A N 1
ATOM 2189 C CA . LEU A 1 275 ? -64.585 -10.702 108.515 1.00 93.38 275 LEU A CA 1
ATOM 2190 C C . LEU A 1 275 ? -63.976 -11.709 109.501 1.00 93.38 275 LEU A C 1
ATOM 2192 O O . LEU A 1 275 ? -64.653 -12.110 110.444 1.00 93.38 275 LEU A O 1
ATOM 2196 N N . THR A 1 276 ? -62.704 -12.068 109.326 1.00 93.88 276 THR A N 1
ATOM 2197 C CA . THR A 1 276 ? -61.966 -12.971 110.223 1.00 93.88 276 THR A CA 1
ATOM 2198 C C . THR A 1 276 ? -61.768 -12.350 111.604 1.00 93.88 276 THR A C 1
ATOM 2200 O O . THR A 1 276 ? -61.932 -13.031 112.613 1.00 93.88 276 THR A O 1
ATOM 2203 N N . ASP A 1 277 ? -61.456 -11.058 111.685 1.00 94.38 277 ASP A N 1
ATOM 2204 C CA . ASP A 1 277 ? -61.278 -10.387 112.974 1.00 94.38 277 ASP A CA 1
ATOM 2205 C C . ASP A 1 277 ? -62.621 -10.173 113.692 1.00 94.38 277 ASP A C 1
ATOM 2207 O O . ASP A 1 277 ? -62.721 -10.456 114.885 1.00 94.38 277 ASP A O 1
ATOM 2211 N N . LYS A 1 278 ? -63.695 -9.836 112.961 1.00 94.12 278 LYS A N 1
ATOM 2212 C CA . LYS A 1 278 ? -65.069 -9.845 113.505 1.00 94.12 278 LYS A CA 1
ATOM 2213 C C . LYS A 1 278 ? -65.502 -11.225 114.003 1.00 94.12 278 LYS A C 1
ATOM 2215 O O . LYS A 1 278 ? -66.219 -11.305 114.999 1.00 94.12 278 LYS A O 1
ATOM 2220 N N . LEU A 1 279 ? -65.091 -12.298 113.322 1.00 92.62 279 LEU A N 1
ATOM 2221 C CA . LEU A 1 279 ? -65.357 -13.665 113.763 1.00 92.62 279 LEU A CA 1
ATOM 2222 C C . LEU A 1 279 ? -64.662 -13.938 115.103 1.00 92.62 279 LEU A C 1
ATOM 2224 O O . LEU A 1 279 ? -65.342 -14.334 116.040 1.00 92.62 279 LEU A O 1
ATOM 2228 N N . LYS A 1 280 ? -63.371 -13.610 115.247 1.00 94.62 280 LYS A N 1
ATOM 2229 C CA . LYS A 1 280 ? -62.638 -13.752 116.523 1.00 94.62 280 LYS A CA 1
ATOM 2230 C C . LYS A 1 280 ? -63.230 -12.907 117.655 1.00 94.62 280 LYS A C 1
ATOM 2232 O O . LYS A 1 280 ? -63.286 -13.356 118.800 1.00 94.62 280 LYS A O 1
ATOM 2237 N N . GLU A 1 281 ? -63.676 -11.681 117.374 1.00 93.12 281 GLU A N 1
ATOM 2238 C CA . GLU A 1 281 ? -64.385 -10.849 118.361 1.00 93.12 281 GLU A CA 1
ATOM 2239 C C . GLU A 1 281 ? -65.711 -11.495 118.798 1.00 93.12 281 GLU A C 1
ATOM 2241 O O . GLU A 1 281 ? -66.055 -11.477 119.981 1.00 93.12 281 GLU A O 1
ATOM 2246 N N . ALA A 1 282 ? -66.451 -12.100 117.865 1.00 92.00 282 ALA A N 1
ATOM 2247 C CA . ALA A 1 282 ? -67.676 -12.832 118.172 1.00 92.00 282 ALA A CA 1
ATOM 2248 C C . ALA A 1 282 ? -67.400 -14.134 118.949 1.00 92.00 282 ALA A C 1
ATOM 2250 O O . ALA A 1 282 ? -68.104 -14.405 119.919 1.00 92.00 282 ALA A O 1
ATOM 2251 N N . GLU A 1 283 ? -66.364 -14.892 118.579 1.00 91.06 283 GLU A N 1
ATOM 2252 C CA . GLU A 1 283 ? -65.906 -16.114 119.257 1.00 91.06 283 GLU A CA 1
ATOM 2253 C C . GLU A 1 283 ? -65.471 -15.817 120.697 1.00 91.06 283 GLU A C 1
ATOM 2255 O O . GLU A 1 283 ? -66.017 -16.386 121.636 1.00 91.06 283 GLU A O 1
ATOM 2260 N N . THR A 1 284 ? -64.571 -14.853 120.908 1.00 92.81 284 THR A N 1
ATOM 2261 C CA . THR A 1 284 ? -64.122 -14.461 122.259 1.00 92.81 284 THR A CA 1
ATOM 2262 C C . THR A 1 284 ? -65.258 -13.905 123.124 1.00 92.81 284 THR A C 1
ATOM 2264 O O . THR A 1 284 ? -65.294 -14.138 124.336 1.00 92.81 284 THR A O 1
ATOM 2267 N N . ARG A 1 285 ? -66.236 -13.215 122.520 1.00 92.62 285 ARG A N 1
ATOM 2268 C CA . ARG A 1 285 ? -67.462 -12.787 123.206 1.00 92.62 285 ARG A CA 1
ATOM 2269 C C . ARG A 1 285 ? -68.376 -13.965 123.557 1.00 92.62 285 ARG A C 1
ATOM 2271 O O . ARG A 1 285 ? -68.973 -13.941 124.635 1.00 92.62 285 ARG A O 1
ATOM 2278 N N . ALA A 1 286 ? -68.486 -14.966 122.685 1.00 90.88 286 ALA A N 1
ATOM 2279 C CA . ALA A 1 286 ? -69.230 -16.194 122.947 1.00 90.88 286 ALA A CA 1
ATOM 2280 C C . ALA A 1 286 ? -68.571 -16.998 124.078 1.00 90.88 286 ALA A C 1
ATOM 2282 O O . ALA A 1 286 ? -69.242 -17.276 125.065 1.00 90.88 286 ALA A O 1
ATOM 2283 N N . GLU A 1 287 ? -67.253 -17.226 124.032 1.00 90.44 287 GLU A N 1
ATOM 2284 C CA . GLU A 1 287 ? -66.498 -17.866 125.120 1.00 90.44 287 GLU A CA 1
ATOM 2285 C C . GLU A 1 287 ? -66.703 -17.156 126.470 1.00 90.44 287 GLU A C 1
ATOM 2287 O O . GLU A 1 287 ? -66.849 -17.796 127.512 1.00 90.44 287 GLU A O 1
ATOM 2292 N N . PHE A 1 288 ? -66.706 -15.817 126.489 1.00 92.19 288 PHE A N 1
ATOM 2293 C CA . PHE A 1 288 ? -66.943 -15.056 127.717 1.00 92.19 288 PHE A CA 1
ATOM 2294 C C . PHE A 1 288 ? -68.374 -15.226 128.244 1.00 92.19 288 PHE A C 1
ATOM 2296 O O . PHE A 1 288 ? -68.582 -15.323 129.459 1.00 92.19 288 PHE A O 1
ATOM 2303 N N . ALA A 1 289 ? -69.361 -15.274 127.346 1.00 89.88 289 ALA A N 1
ATOM 2304 C CA . ALA A 1 289 ? -70.741 -15.572 127.700 1.00 89.88 289 ALA A CA 1
ATOM 2305 C C . ALA A 1 289 ? -70.877 -17.005 128.241 1.00 89.88 289 ALA A C 1
ATOM 2307 O O . ALA A 1 289 ? -71.442 -17.176 129.315 1.00 89.88 289 ALA A O 1
ATOM 2308 N N . GLU A 1 290 ? -70.285 -18.005 127.585 1.00 90.06 290 GLU A N 1
ATOM 2309 C CA . GLU A 1 290 ? -70.265 -19.406 128.033 1.00 90.06 290 GLU A CA 1
ATOM 2310 C C . GLU A 1 290 ? -69.624 -19.555 129.420 1.00 90.06 290 GLU A C 1
ATOM 2312 O O . GLU A 1 290 ? -70.212 -20.162 130.312 1.00 90.06 290 GLU A O 1
ATOM 2317 N N . ARG A 1 291 ? -68.469 -18.918 129.667 1.00 89.88 291 ARG A N 1
ATOM 2318 C CA . ARG A 1 291 ? -67.836 -18.902 131.003 1.00 89.88 291 ARG A CA 1
ATOM 2319 C C . ARG A 1 291 ? -68.705 -18.211 132.057 1.00 89.88 291 ARG A C 1
ATOM 2321 O O . ARG A 1 291 ? -68.669 -18.592 133.226 1.00 89.88 291 ARG A O 1
ATOM 2328 N N . SER A 1 292 ? -69.462 -17.188 131.663 1.00 90.25 292 SER A N 1
ATOM 2329 C CA . SER A 1 292 ? -70.399 -16.491 132.551 1.00 90.25 292 SER A CA 1
ATOM 2330 C C . SER A 1 292 ? -71.622 -17.355 132.869 1.00 90.25 292 SER A C 1
ATOM 2332 O O . SER A 1 292 ? -72.031 -17.394 134.026 1.00 90.25 292 SER A O 1
ATOM 2334 N N . VAL A 1 293 ? -72.154 -18.088 131.884 1.00 90.25 293 VAL A N 1
ATOM 2335 C CA . VAL A 1 293 ? -73.221 -19.084 132.064 1.00 90.25 293 VAL A CA 1
ATOM 233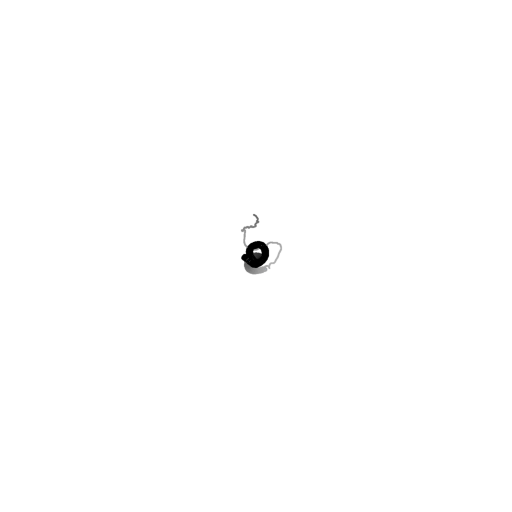6 C C . VAL A 1 293 ? -72.747 -20.195 132.997 1.00 90.25 293 VAL A C 1
ATOM 2338 O O . VAL A 1 293 ? -73.350 -20.354 134.047 1.00 90.25 293 VAL A O 1
ATOM 2341 N N . ALA A 1 294 ? -71.606 -20.837 132.732 1.00 87.75 294 ALA A N 1
ATOM 2342 C CA . ALA A 1 294 ? -71.065 -21.897 133.591 1.00 87.75 294 ALA A CA 1
ATOM 2343 C C . ALA A 1 294 ? -70.812 -21.439 135.044 1.00 87.75 294 ALA A C 1
ATOM 2345 O O . ALA A 1 294 ? -70.959 -22.206 135.996 1.00 87.75 294 ALA A O 1
ATOM 2346 N N . LYS A 1 295 ? -70.447 -20.164 135.245 1.00 90.75 295 LYS A N 1
ATOM 2347 C CA . LYS A 1 295 ? -70.320 -19.578 136.587 1.00 90.75 295 LYS A CA 1
ATOM 2348 C C . LYS A 1 295 ? -71.682 -19.362 137.257 1.00 90.75 295 LYS A C 1
ATOM 2350 O O . LYS A 1 295 ? -71.781 -19.561 138.465 1.00 90.75 295 LYS A O 1
ATOM 2355 N N . LEU A 1 296 ? -72.694 -18.933 136.501 1.00 87.94 296 LEU A N 1
ATOM 2356 C CA . LEU A 1 296 ? -74.059 -18.760 136.999 1.00 87.94 296 LEU A CA 1
ATOM 2357 C C . LEU A 1 296 ? -74.720 -20.108 137.310 1.00 87.94 296 LEU A C 1
ATOM 2359 O O . LEU A 1 296 ? -75.318 -20.229 138.372 1.00 87.94 296 LEU A O 1
ATOM 2363 N N . GLU A 1 297 ? -74.545 -21.112 136.450 1.00 88.06 297 GLU A N 1
ATOM 2364 C CA . GLU A 1 297 ? -74.965 -22.502 136.671 1.00 88.06 297 GLU A CA 1
ATOM 2365 C C . GLU A 1 297 ? -74.380 -23.037 137.977 1.00 88.06 297 GLU A C 1
ATOM 2367 O O . GLU A 1 297 ? -75.140 -23.426 138.854 1.00 88.06 297 GLU A O 1
ATOM 2372 N N . LYS A 1 298 ? -73.065 -22.892 138.201 1.00 90.44 298 LYS A N 1
ATOM 2373 C CA . LYS A 1 298 ? -72.477 -23.272 139.491 1.00 90.44 298 LYS A CA 1
ATOM 2374 C C . LYS A 1 298 ? -73.121 -22.541 140.680 1.00 90.44 298 LYS A C 1
ATOM 2376 O O . LYS A 1 298 ? -73.360 -23.154 141.712 1.00 90.44 298 LYS A O 1
ATOM 2381 N N . THR A 1 299 ? -73.398 -21.238 140.573 1.00 86.56 299 THR A N 1
ATOM 2382 C CA . THR A 1 299 ? -74.086 -20.531 141.671 1.00 86.56 299 THR A CA 1
ATOM 2383 C C . THR A 1 299 ? -75.546 -20.950 141.838 1.00 86.56 299 THR A C 1
ATOM 2385 O O . THR A 1 299 ? -76.082 -20.772 142.925 1.00 86.56 299 THR A O 1
ATOM 2388 N N . ILE A 1 300 ? -76.189 -21.495 140.800 1.00 87.38 300 ILE A N 1
ATOM 2389 C CA . ILE A 1 300 ? -77.504 -22.129 140.914 1.00 87.38 300 ILE A CA 1
ATOM 2390 C C . ILE A 1 300 ? -77.349 -23.448 141.674 1.00 87.38 300 ILE A C 1
ATOM 2392 O O . ILE A 1 300 ? -78.044 -23.605 142.668 1.00 87.38 300 ILE A O 1
ATOM 2396 N N . ASP A 1 301 ? -76.396 -24.311 141.308 1.00 88.12 301 ASP A N 1
ATOM 2397 C CA . ASP A 1 301 ? -76.109 -25.563 142.030 1.00 88.12 301 ASP A CA 1
ATOM 2398 C C . ASP A 1 301 ? -75.829 -25.301 143.526 1.00 88.12 301 ASP A C 1
ATOM 2400 O O . ASP A 1 301 ? -76.483 -25.880 144.394 1.00 88.12 301 ASP A O 1
ATOM 2404 N N . ASP A 1 302 ? -74.923 -24.360 143.837 1.00 86.88 302 ASP A N 1
ATOM 2405 C CA . ASP A 1 302 ? -74.574 -23.969 145.213 1.00 86.88 302 ASP A CA 1
ATOM 2406 C C . ASP A 1 302 ? -75.827 -23.473 145.995 1.00 86.88 302 ASP A C 1
ATOM 2408 O O . ASP A 1 302 ? -75.995 -23.778 147.179 1.00 86.88 302 ASP A O 1
ATOM 2412 N N . LEU A 1 303 ? -76.738 -22.732 145.342 1.00 84.00 303 LEU A N 1
ATOM 2413 C CA . LEU A 1 303 ? -77.993 -22.239 145.938 1.00 84.00 303 LEU A CA 1
ATOM 2414 C C . LEU A 1 303 ? -79.087 -23.316 146.040 1.00 84.00 303 LEU A C 1
ATOM 2416 O O . LEU A 1 303 ? -79.911 -23.260 146.955 1.00 84.00 303 LEU A O 1
ATOM 2420 N N . GLU A 1 304 ? -79.128 -24.282 145.123 1.00 83.62 304 GLU A N 1
ATOM 2421 C CA . GLU A 1 304 ? -80.040 -25.426 145.178 1.00 83.62 304 GLU A CA 1
ATOM 2422 C C . GLU A 1 304 ? -79.653 -26.380 146.314 1.00 83.62 304 GLU A C 1
ATOM 2424 O O . GLU A 1 304 ? -80.538 -26.823 147.054 1.00 83.62 304 GLU A O 1
ATOM 2429 N N . ASP A 1 305 ? -78.354 -26.598 146.539 1.00 86.25 305 ASP A N 1
ATOM 2430 C CA . ASP A 1 305 ? -77.827 -27.317 147.703 1.00 86.25 305 ASP A CA 1
ATOM 2431 C C . ASP A 1 305 ? -78.156 -26.588 149.020 1.00 86.25 305 ASP A C 1
ATOM 2433 O O . ASP A 1 305 ? -78.653 -27.212 149.968 1.00 86.25 305 ASP A O 1
ATOM 2437 N N . GLU A 1 306 ? -77.977 -25.260 149.094 1.00 81.12 306 GLU A N 1
ATOM 2438 C CA . GLU A 1 306 ? -78.418 -24.473 150.257 1.00 81.12 306 GLU A CA 1
ATOM 2439 C C . GLU A 1 306 ? -79.936 -24.574 150.479 1.00 81.12 306 GLU A C 1
ATOM 2441 O O . GLU A 1 306 ? -80.390 -24.775 151.612 1.00 81.12 306 GLU A O 1
ATOM 2446 N N . LEU A 1 307 ? -80.740 -24.483 149.415 1.00 81.25 307 LEU A N 1
ATOM 2447 C CA . LEU A 1 307 ? -82.196 -24.619 149.482 1.00 81.25 307 LEU A CA 1
ATOM 2448 C C . LEU A 1 307 ? -82.610 -26.021 149.947 1.00 81.25 307 LEU A C 1
ATOM 2450 O O . LEU A 1 307 ? -83.553 -26.154 150.732 1.00 81.25 307 LEU A O 1
ATOM 2454 N N . TYR A 1 308 ? -81.917 -27.068 149.497 1.00 84.00 308 TYR A N 1
ATOM 2455 C CA . TYR A 1 308 ? -82.157 -28.443 149.924 1.00 84.00 308 TYR A CA 1
ATOM 2456 C C . TYR A 1 308 ? -81.780 -28.646 151.397 1.00 84.00 308 TYR A C 1
ATOM 2458 O O . TYR A 1 308 ? -82.566 -29.209 152.163 1.00 84.00 308 TYR A O 1
ATOM 2466 N N . ALA A 1 309 ? -80.648 -28.092 151.840 1.00 79.88 309 ALA A N 1
ATOM 2467 C CA . ALA A 1 309 ? -80.245 -28.089 153.244 1.00 79.88 309 ALA A CA 1
ATOM 2468 C C . ALA A 1 309 ? -81.241 -27.322 154.138 1.00 79.88 309 ALA A C 1
ATOM 2470 O O . ALA A 1 309 ? -81.561 -27.775 155.240 1.00 79.88 309 ALA A O 1
ATOM 2471 N N . GLN A 1 310 ? -81.786 -26.192 153.671 1.00 76.19 310 GLN A N 1
ATOM 2472 C CA . GLN A 1 310 ? -82.840 -25.458 154.381 1.00 76.19 310 GLN A CA 1
ATOM 2473 C C . GLN A 1 310 ? -84.173 -26.219 154.391 1.00 76.19 310 GLN A C 1
ATOM 2475 O O . GLN A 1 310 ? -84.839 -26.248 155.424 1.00 76.19 310 GLN A O 1
ATOM 2480 N N . LYS A 1 311 ? -84.550 -26.902 153.300 1.00 76.12 311 LYS A N 1
ATOM 2481 C CA . LYS A 1 311 ? -85.719 -27.801 153.275 1.00 76.12 311 LYS A CA 1
ATOM 2482 C C . LYS A 1 311 ? -85.565 -28.963 154.254 1.00 76.12 311 LYS A C 1
ATOM 2484 O O . LYS A 1 311 ? -86.526 -29.279 154.946 1.00 76.12 311 LYS A O 1
ATOM 2489 N N . LEU A 1 312 ? -84.377 -29.563 154.358 1.00 78.50 312 LEU A N 1
ATOM 2490 C CA . LEU A 1 312 ? -84.082 -30.600 155.352 1.00 78.50 312 LEU A CA 1
ATOM 2491 C C . LEU A 1 312 ? -84.203 -30.069 156.785 1.00 78.50 312 LEU A C 1
ATOM 2493 O O . LEU A 1 312 ? -84.843 -30.719 157.605 1.00 78.50 312 LEU A O 1
ATOM 2497 N N . LYS A 1 313 ? -83.677 -28.872 157.077 1.00 76.88 313 LYS A N 1
ATOM 2498 C CA . LYS A 1 313 ? -83.871 -28.213 158.383 1.00 76.88 313 LYS A CA 1
ATOM 2499 C C . LYS A 1 313 ? -85.344 -27.934 158.674 1.00 76.88 313 LYS A C 1
ATOM 2501 O O . LYS A 1 313 ? -85.805 -28.232 159.767 1.00 76.88 313 LYS A O 1
ATOM 2506 N N . TYR A 1 314 ? -86.091 -27.403 157.706 1.00 74.69 314 TYR A N 1
ATOM 2507 C CA . TYR A 1 314 ? -87.521 -27.135 157.871 1.00 74.69 314 TYR A CA 1
ATOM 2508 C C . TYR A 1 314 ? -88.316 -28.427 158.090 1.00 74.69 314 TYR A C 1
ATOM 2510 O O . TYR A 1 314 ? -89.222 -28.458 158.915 1.00 74.69 314 TYR A O 1
ATOM 2518 N N . LYS A 1 315 ? -87.950 -29.513 157.398 1.00 77.06 315 LYS A N 1
ATOM 2519 C CA . LYS A 1 315 ? -88.556 -30.835 157.574 1.00 77.06 315 LYS A CA 1
ATOM 2520 C C . LYS A 1 315 ? -88.227 -31.437 158.941 1.00 77.06 315 LYS A C 1
ATOM 2522 O O . LYS A 1 315 ? -89.141 -31.924 159.585 1.00 77.06 315 LYS A O 1
ATOM 2527 N N . ALA A 1 316 ? -86.987 -31.320 159.417 1.00 73.38 316 ALA A N 1
ATOM 2528 C CA . ALA A 1 316 ? -86.610 -31.729 160.771 1.00 73.38 316 ALA A CA 1
ATOM 2529 C C . ALA A 1 316 ? -87.375 -30.932 161.844 1.00 73.38 316 ALA A C 1
ATOM 2531 O O . ALA A 1 316 ? -87.938 -31.526 162.753 1.00 73.38 316 ALA A O 1
ATOM 2532 N N . ILE A 1 317 ? -87.494 -29.607 161.690 1.00 72.94 317 ILE A N 1
ATOM 2533 C CA . ILE A 1 317 ? -88.303 -28.754 162.582 1.00 72.94 317 ILE A CA 1
ATOM 2534 C C . ILE A 1 317 ? -89.794 -29.127 162.508 1.00 72.94 317 ILE A C 1
ATOM 2536 O O . ILE A 1 317 ? -90.480 -29.100 163.523 1.00 72.94 317 ILE A O 1
ATOM 2540 N N . SER A 1 318 ? -90.308 -29.496 161.330 1.00 67.19 318 SER A N 1
ATOM 2541 C CA . SER A 1 318 ? -91.684 -29.988 161.173 1.00 67.19 318 SER A CA 1
ATOM 2542 C C . SER A 1 318 ? -91.885 -31.348 161.841 1.00 67.19 318 SER A C 1
ATOM 2544 O O . SER A 1 318 ? -92.914 -31.553 162.465 1.00 67.19 318 SER A O 1
ATOM 2546 N N . GLU A 1 319 ? -90.912 -32.256 161.755 1.00 71.19 319 GLU A N 1
ATOM 2547 C CA . GLU A 1 319 ? -90.943 -33.568 162.415 1.00 71.19 319 GLU A CA 1
ATOM 2548 C C . GLU A 1 319 ? -90.816 -33.430 163.947 1.00 71.19 319 GLU A C 1
ATOM 2550 O O . GLU A 1 319 ? -91.500 -34.139 164.682 1.00 71.19 319 GLU A O 1
ATOM 2555 N N . GLU A 1 320 ? -90.031 -32.465 164.444 1.00 68.38 320 GLU A N 1
ATOM 2556 C CA . GLU A 1 320 ? -90.009 -32.060 165.860 1.00 68.38 320 GLU A CA 1
ATOM 2557 C C . GLU A 1 320 ? -91.349 -31.443 166.304 1.00 68.38 320 GLU A C 1
ATOM 2559 O O . GLU A 1 320 ? -91.826 -31.728 167.404 1.00 68.38 320 GLU A O 1
ATOM 2564 N N . LEU A 1 321 ? -91.993 -30.638 165.449 1.00 66.12 321 LEU A N 1
ATOM 2565 C CA . LEU A 1 321 ? -93.310 -30.049 165.714 1.00 66.12 321 LEU A CA 1
ATOM 2566 C C . LEU A 1 321 ? -94.422 -31.110 165.719 1.00 66.12 321 LEU A C 1
ATOM 2568 O O . LEU A 1 321 ? -95.284 -31.079 166.594 1.00 66.12 321 LEU A O 1
ATOM 2572 N N . ASP A 1 322 ? -94.388 -32.061 164.785 1.00 65.94 322 ASP A N 1
ATOM 2573 C CA . ASP A 1 322 ? -95.320 -33.190 164.715 1.00 65.94 322 ASP A CA 1
ATOM 2574 C C . ASP A 1 322 ? -95.120 -34.149 165.899 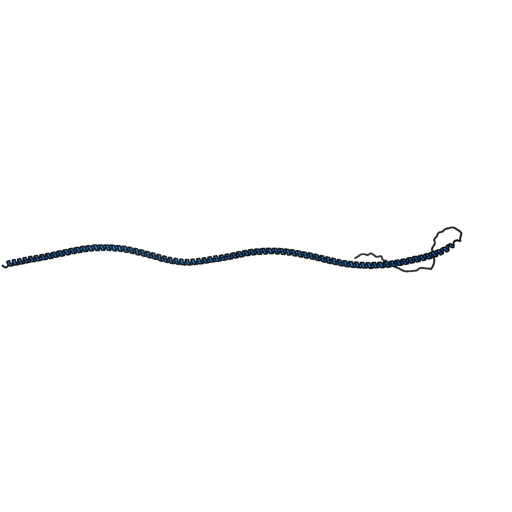1.00 65.94 322 ASP A C 1
ATOM 2576 O O . ASP A 1 322 ? -96.098 -34.678 166.430 1.00 65.94 322 ASP A O 1
ATOM 2580 N N . HIS A 1 323 ? -93.885 -34.334 166.383 1.00 62.50 323 HIS A N 1
ATOM 2581 C CA . HIS A 1 323 ? -93.633 -35.020 167.653 1.00 62.50 323 HIS A CA 1
ATOM 2582 C C . HIS A 1 323 ? -94.245 -34.259 168.838 1.00 62.50 323 HIS A C 1
ATOM 2584 O O . HIS A 1 323 ? -95.024 -34.842 169.589 1.00 62.50 323 HIS A O 1
ATOM 2590 N N . ALA A 1 324 ? -93.988 -32.953 168.964 1.00 59.66 324 ALA A N 1
ATOM 2591 C CA . ALA A 1 324 ? -94.550 -32.132 170.040 1.00 59.66 324 ALA A CA 1
ATOM 2592 C C . ALA A 1 324 ? -96.094 -32.057 170.006 1.00 59.66 324 ALA A C 1
ATOM 2594 O O . ALA A 1 324 ? -96.740 -31.990 171.053 1.00 59.66 324 ALA A O 1
ATOM 2595 N N . LEU A 1 325 ? -96.704 -32.095 168.817 1.00 58.41 325 LEU A N 1
ATOM 2596 C CA . LEU A 1 325 ? -98.158 -32.162 168.645 1.00 58.41 325 LEU A CA 1
ATOM 2597 C C . LEU A 1 325 ? -98.722 -33.538 169.027 1.00 58.41 325 LEU A C 1
ATOM 2599 O O . LEU A 1 325 ? -99.744 -33.597 169.711 1.00 58.41 325 LEU A O 1
ATOM 2603 N N . ASN A 1 326 ? -98.066 -34.640 168.652 1.00 60.41 326 ASN A N 1
ATOM 2604 C CA . ASN A 1 326 ? -98.494 -35.984 169.058 1.00 60.41 326 ASN A CA 1
ATOM 2605 C C . ASN A 1 326 ? -98.341 -36.219 170.572 1.00 60.41 326 ASN A C 1
ATOM 2607 O O . ASN A 1 326 ? -99.216 -36.844 171.179 1.00 60.41 326 ASN A O 1
ATOM 2611 N N . ASP A 1 327 ? -97.309 -35.653 171.202 1.00 59.56 327 ASP A N 1
ATOM 2612 C CA . ASP A 1 327 ? -97.146 -35.670 172.661 1.00 59.56 327 ASP A CA 1
ATOM 2613 C C . ASP A 1 327 ? -98.292 -34.910 173.363 1.00 59.56 327 ASP A C 1
ATOM 2615 O O . ASP A 1 327 ? -98.824 -35.387 174.362 1.00 59.56 327 ASP A O 1
ATOM 2619 N N . MET A 1 328 ? -98.773 -33.793 172.794 1.00 57.81 328 MET A N 1
ATOM 2620 C CA . MET A 1 328 ? -99.979 -33.089 173.276 1.00 57.81 328 MET A CA 1
ATOM 2621 C C . MET A 1 328 ? -101.312 -33.790 172.947 1.00 57.81 328 MET A C 1
ATOM 2623 O O . MET A 1 328 ? -102.361 -33.331 173.398 1.00 57.81 328 MET A O 1
ATOM 2627 N N . THR A 1 329 ? -101.305 -34.871 172.159 1.00 55.75 329 THR A N 1
ATOM 2628 C CA . THR A 1 329 ? -102.528 -35.591 171.745 1.00 55.75 329 THR A CA 1
ATOM 2629 C C . THR A 1 329 ? -102.618 -37.010 172.331 1.00 55.75 329 THR A C 1
ATOM 2631 O O . THR A 1 329 ? -103.585 -37.722 172.056 1.00 55.75 329 THR A O 1
ATOM 2634 N N . SER A 1 330 ? -101.644 -37.445 173.144 1.00 50.81 330 SER A N 1
ATOM 2635 C CA . SER A 1 330 ? -101.589 -38.818 173.687 1.00 50.81 330 SER A CA 1
ATOM 2636 C C . SER A 1 330 ? -101.441 -38.956 175.213 1.00 50.81 330 SER A C 1
ATOM 2638 O O . SER A 1 330 ? -101.435 -40.092 175.697 1.00 50.81 330 SER A O 1
ATOM 2640 N N . MET A 1 331 ? -101.421 -37.853 175.979 1.00 40.47 331 MET A N 1
ATOM 2641 C CA . MET A 1 331 ? -101.542 -37.848 177.452 1.00 40.47 331 MET A CA 1
ATOM 2642 C C . MET A 1 331 ? -102.401 -36.697 177.986 1.00 40.47 331 MET A C 1
ATOM 2644 O O . MET A 1 331 ? -102.248 -35.565 177.485 1.00 40.47 331 MET A O 1
#

Foldseek 3Di:
DDDDDDDDDDDDDDDDDDDDDDDDDDDDDDDDDDDDDDDDDDDDDDDDDPPPVVVVVVVVVVVVVVVVVVVVVVVVVVVVVVVVVVVVVVVVVVVVVVVVVVVVVVVVVVVVVVVVVVVVVVVVVVVVVVVVVVVVVVVVVVVVVVVVVVVVVVVVVVVVVVVVVVVVVVVVVVVVVVVVVVVVVVVVVVVVVVVVVVVVVVVVVVVVVVVVVVVVVVVVVVVVVVVVVVVVVVVVVVVVVVVVVVVVVVVVVVVVVVVVVVVVVVVVVVVVVVVVVVVVVVVVVVVVVVVVVVVVVVVVVVVVVVVVVVVVVVVVVVVVVVVVVVVVVPD

Sequence (331 aa):
MNASVPRDCCSTATVSKSRKDYEQCLRDSLTCLSSSVWFDHPFTNAAMDAIKKKMQMLKLDKENALDRAEQAEADKKGAEDRSKQLEDDLVALQKKLKATEDELDKYSEALKDAQEKLELAEKKATDAEGDVASLNRRIQLVEEELDRAQERLATALQKLEEAEKAADESERGMKVIENRALKDEEKMELQEIQLKEAKHIAEEADRKYEEVARKLVIVEGELERTEERAELNESKCSELEEELKTVTNNMKSLEAQAEKYSAKEDKYEEEIKVLTDKLKEAETRAEFAERSVAKLEKTIDDLEDELYAQKLKYKAISEELDHALNDMTSM

Mean predicted aligned error: 19.73 Å

Organism: NCBI:txid630221

Solvent-accessible surface area (backbone atoms only — not comparable to full-atom values): 19030 Å² total; per-residue (Å²): 132,86,87,87,84,84,83,89,91,85,88,88,76,87,83,86,81,88,79,86,87,76,91,78,83,85,84,83,74,94,82,88,87,91,79,88,86,90,82,92,90,84,92,82,92,90,90,88,74,76,70,69,64,59,64,58,50,60,54,52,55,52,51,57,51,48,55,51,48,54,50,48,51,50,52,48,50,57,46,51,53,49,49,50,53,50,52,53,50,48,53,52,48,54,53,50,49,50,52,52,46,62,46,50,53,52,53,51,50,55,48,49,56,48,49,56,53,45,55,56,48,50,52,52,48,54,52,51,52,49,50,51,55,51,49,55,55,51,49,53,54,52,50,56,52,47,52,56,49,50,56,52,48,53,54,50,51,52,54,47,54,54,50,51,52,53,48,55,53,48,52,54,51,51,52,55,50,51,63,44,52,54,52,54,46,58,51,47,53,54,50,51,50,53,51,51,52,54,48,52,53,49,58,50,49,52,54,51,50,53,54,50,53,58,50,46,58,54,51,52,60,49,46,53,57,50,50,58,52,46,55,66,46,52,54,51,50,54,52,52,52,53,51,50,52,50,52,51,54,51,49,56,54,49,50,62,46,49,55,58,48,50,65,44,50,58,50,50,52,50,52,49,49,55,51,51,52,54,46,52,55,52,49,56,50,46,54,52,49,51,56,49,47,57,51,50,52,50,52,47,54,59,47,50,52,50,51,50,54,49,50,51,51,52,48,51,54,48,53,52,48,52,48,56,49,49,57,69,71,74,111

Secondary structure (DSSP, 8-state):
-----------------------------------------------SSSSHHHHHHHHHHHHHHHHHHHHHHHHHHHHHHHHHHHHHHHHHHHHHHHHHHHHHHHHHHHHHHHHHHHHHHHHHHHHHHHHHHHHHHHHHHHHHHHHHHHHHHHHHHHHHHHHHHHHHHHHHHHHHHHHHHHHHHHHHHHHHHHHHHHHHHHHHHHHHHHHHHHHHHHHHHHHHHHHHHHHHHHHHHHHHHHHHHHHHHHHHHHHHHHHHHHHHHHHHHHHHHHHHHHHHHHHHHHHHHHHHHHHHHHHHHHHHHHHHHHHHHHHHHHHHHHHHHHHHHH-